Protein AF-A0A372RT06-F1 (afdb_monomer)

pLDDT: mean 75.75, std 18.24, range [31.69, 93.56]

Solvent-accessible surface area (backbone atoms only — not comparable to full-atom values): 13205 Å² total; per-residue (Å²): 129,93,71,66,50,73,68,53,46,52,52,51,50,53,51,49,38,52,53,51,47,53,71,76,40,92,54,76,93,74,55,60,69,73,66,44,37,57,50,50,43,60,74,69,62,63,46,79,71,57,47,49,56,46,47,55,47,20,66,73,69,74,43,60,53,54,59,53,48,55,51,53,55,40,48,52,54,51,49,52,50,52,51,54,54,52,52,53,55,49,53,54,50,54,51,52,50,53,52,51,52,52,51,51,53,52,49,51,53,51,50,52,54,51,51,51,52,50,51,54,52,48,54,52,51,50,52,51,51,52,52,51,50,51,52,51,52,50,53,49,51,51,54,51,53,54,50,70,66,59,75,81,71,85,88,88,87,90,85,88,86,88,82,87,80,79,83,88,85,72,81,72,71,71,67,72,75,73,71,83,76,69,81,79,70,81,71,83,78,85,7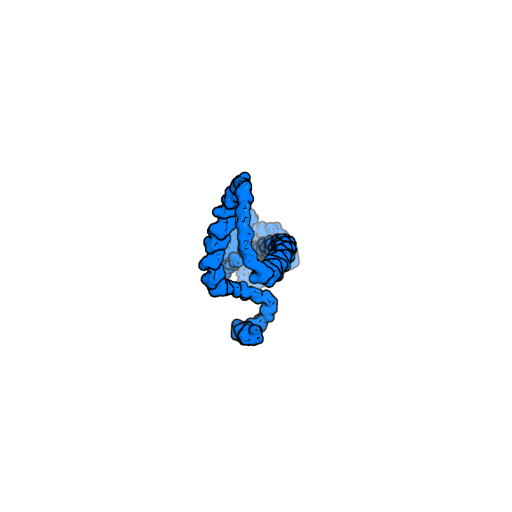3,89,81,84,84,79,88,75,61,91,87,63,50,74,66,56,52,53,59,55,58,74,72,112

Mean predicted aligned error: 19.91 Å

Foldseek 3Di:
DPPPDPVRVVVVLVVQLVVVCVVQDVQPPNDDPVVLVVSLCVSLVDDPVRLVVLVVVCVVVVHDSSVSSSVVVSSVVSVVVVVVVVVVVVVVVVVVVVVVVVVVVVVVVVVVVVVVVVVVVVVVVVVVVVVVVVVVVVVVVVVVVVVVVPPPDDDDDDDDDDDDDDDPPDPPVVVVPPPPPPPPPPPDDPDPDDDDDDPPPDDPVNVVVVVVVD

Secondary structure (DSSP, 8-state):
-----HHHHHHHHHHHHHHHHHHH-TTTTTS-HHHHHHHHHHHHT--HHHHHHHHHHHHHHT--HHHHHHHHHHHHHHHHHHHHHHHHHHHHHHHHHHHHHHHHHHHHHHHHHHHHHHHHHHHHHHHHHHHHHHHHHHHHHHHHHHHHHHSSS-----------------SSTTTTTSSTTSSSSSS-----PPP----TT--HHHHHHHHTT-

Structure (mmCIF, N/CA/C/O backbone):
data_AF-A0A372RT06-F1
#
_entry.id   AF-A0A372RT06-F1
#
loop_
_atom_site.group_PDB
_atom_site.id
_atom_site.type_symbol
_atom_site.label_atom_id
_atom_site.label_alt_id
_atom_site.label_comp_id
_atom_site.label_asym_id
_atom_site.label_entity_id
_atom_site.label_seq_id
_atom_site.pdbx_PDB_ins_code
_atom_site.Cartn_x
_atom_site.Cartn_y
_atom_site.Cartn_z
_atom_site.occupancy
_atom_site.B_iso_or_equiv
_atom_site.auth_seq_id
_atom_site.auth_comp_id
_atom_site.auth_asym_id
_atom_site.auth_atom_id
_atom_site.pdbx_PDB_model_num
ATOM 1 N N . MET A 1 1 ? 6.231 -7.276 -11.532 1.00 47.38 1 MET A N 1
ATOM 2 C CA . MET A 1 1 ? 5.706 -6.573 -10.340 1.00 47.38 1 MET A CA 1
ATOM 3 C C . MET A 1 1 ? 5.799 -7.549 -9.177 1.00 47.38 1 MET A C 1
ATOM 5 O O . MET A 1 1 ? 5.347 -8.666 -9.372 1.00 47.38 1 MET A O 1
ATOM 9 N N . ASN A 1 2 ? 6.343 -7.183 -8.011 1.00 53.44 2 ASN A N 1
ATOM 10 C CA . ASN A 1 2 ? 6.138 -8.006 -6.810 1.00 53.44 2 ASN A CA 1
ATOM 11 C C . ASN A 1 2 ? 4.750 -7.674 -6.270 1.00 53.44 2 ASN A C 1
ATOM 13 O O . ASN A 1 2 ? 4.598 -6.859 -5.365 1.00 53.44 2 ASN A O 1
ATOM 17 N N . ILE A 1 3 ? 3.733 -8.208 -6.942 1.00 63.97 3 ILE A N 1
ATOM 18 C CA . ILE A 1 3 ? 2.375 -8.221 -6.416 1.00 63.97 3 ILE A CA 1
ATOM 19 C C . ILE A 1 3 ? 2.438 -9.222 -5.270 1.00 63.97 3 ILE A C 1
ATOM 21 O O . ILE A 1 3 ? 2.674 -10.404 -5.512 1.00 63.97 3 ILE A O 1
ATOM 25 N N . LEU A 1 4 ? 2.323 -8.733 -4.036 1.00 67.69 4 LEU A N 1
ATOM 26 C CA . LEU A 1 4 ? 2.154 -9.609 -2.882 1.00 67.69 4 LEU A CA 1
ATOM 27 C C . LEU A 1 4 ? 0.970 -10.524 -3.176 1.00 67.69 4 LEU A C 1
ATOM 29 O O . LEU A 1 4 ? -0.098 -10.050 -3.575 1.00 67.69 4 LEU A O 1
ATOM 33 N N . SER A 1 5 ? 1.148 -11.827 -2.981 1.00 82.75 5 SER A N 1
ATOM 34 C CA . SER A 1 5 ? -0.001 -12.723 -2.983 1.00 82.75 5 SER A CA 1
ATOM 35 C C . SER A 1 5 ? -0.991 -12.266 -1.901 1.00 82.75 5 SER A C 1
ATOM 37 O O . SER A 1 5 ? -0.573 -11.691 -0.889 1.00 82.75 5 SER A O 1
ATOM 39 N N . PRO A 1 6 ? -2.300 -12.537 -2.046 1.00 83.44 6 PRO A N 1
ATOM 40 C CA . PRO A 1 6 ? -3.284 -12.158 -1.031 1.00 83.44 6 PRO A CA 1
ATOM 41 C C . PRO A 1 6 ? -2.893 -12.620 0.381 1.00 83.44 6 PRO A C 1
ATOM 43 O O . PRO A 1 6 ? -3.066 -11.893 1.353 1.00 83.44 6 PRO A O 1
ATOM 46 N N . LYS A 1 7 ? -2.277 -13.804 0.488 1.00 85.88 7 LYS A N 1
ATOM 47 C CA . LYS A 1 7 ? -1.794 -14.367 1.752 1.00 85.88 7 LYS A CA 1
ATOM 48 C C . LYS A 1 7 ? -0.617 -13.584 2.339 1.00 85.88 7 LYS A C 1
ATOM 50 O O . LYS A 1 7 ? -0.584 -13.341 3.542 1.00 85.88 7 LYS A O 1
ATOM 55 N N . GLU A 1 8 ? 0.343 -13.186 1.510 1.00 82.81 8 GLU A N 1
ATOM 56 C CA . GLU A 1 8 ? 1.470 -12.364 1.958 1.00 82.81 8 GLU A CA 1
ATOM 57 C C . GLU A 1 8 ? 1.006 -10.970 2.367 1.00 82.81 8 GLU A C 1
ATOM 59 O O . GLU A 1 8 ? 1.429 -10.491 3.414 1.00 82.81 8 GLU A O 1
ATOM 64 N N . PHE A 1 9 ? 0.087 -10.362 1.609 1.00 81.94 9 PHE A N 1
ATOM 65 C CA . PHE A 1 9 ? -0.508 -9.078 1.973 1.00 81.94 9 PHE A CA 1
ATOM 66 C C . PHE A 1 9 ? -1.154 -9.143 3.356 1.00 81.94 9 PHE A C 1
ATOM 68 O O . PHE A 1 9 ? -0.838 -8.324 4.212 1.00 81.94 9 PHE A O 1
ATOM 75 N N . ILE A 1 10 ? -2.000 -10.148 3.599 1.00 84.50 10 ILE A N 1
ATOM 76 C CA . ILE A 1 10 ? -2.672 -10.341 4.888 1.00 84.50 10 ILE A CA 1
ATOM 77 C C . ILE A 1 10 ? -1.648 -10.513 6.020 1.00 84.50 10 ILE A C 1
ATOM 79 O O . ILE A 1 10 ? -1.758 -9.866 7.061 1.00 84.50 10 ILE A O 1
ATOM 83 N N . ASN A 1 11 ? -0.613 -11.331 5.815 1.00 87.06 11 ASN A N 1
ATOM 84 C CA . ASN A 1 11 ? 0.426 -11.547 6.821 1.00 87.06 11 ASN A CA 1
ATOM 85 C C . ASN A 1 11 ? 1.217 -10.269 7.130 1.00 87.06 11 ASN A C 1
ATOM 87 O O . ASN A 1 11 ? 1.469 -9.967 8.298 1.00 87.06 11 ASN A O 1
ATOM 91 N N . THR A 1 12 ? 1.603 -9.511 6.103 1.00 86.25 12 THR A N 1
ATOM 92 C CA . THR A 1 12 ? 2.291 -8.227 6.276 1.00 86.25 12 THR A CA 1
ATOM 93 C C . THR A 1 12 ? 1.384 -7.217 6.968 1.00 86.25 12 THR A C 1
ATOM 95 O O . THR A 1 12 ? 1.824 -6.551 7.898 1.00 86.25 12 THR A O 1
ATOM 98 N N . PHE A 1 13 ? 0.109 -7.159 6.585 1.00 86.88 13 PHE A N 1
ATOM 99 C CA . PHE A 1 13 ? -0.875 -6.257 7.170 1.00 86.88 13 PHE A CA 1
ATOM 100 C C . PHE A 1 13 ? -1.068 -6.516 8.668 1.00 86.88 13 PHE A C 1
ATOM 102 O O . PHE A 1 13 ? -0.956 -5.593 9.473 1.00 86.88 13 PHE A O 1
ATOM 109 N N . TYR A 1 14 ? -1.258 -7.776 9.073 1.00 88.31 14 TYR A N 1
ATOM 110 C CA . TYR A 1 14 ? -1.364 -8.127 10.491 1.00 88.31 14 TYR A CA 1
ATOM 111 C C . TYR A 1 14 ? -0.078 -7.848 11.267 1.00 88.31 14 TYR A C 1
ATOM 113 O O . TYR A 1 14 ? -0.137 -7.352 12.394 1.00 88.31 14 TYR A O 1
ATOM 121 N N . LYS A 1 15 ? 1.086 -8.132 10.675 1.00 90.50 15 LYS A N 1
ATOM 122 C CA . LYS A 1 15 ? 2.381 -7.841 11.298 1.00 90.50 15 LYS A CA 1
ATOM 123 C C . LYS A 1 15 ? 2.566 -6.339 11.530 1.00 90.50 15 LYS A C 1
ATOM 125 O O . LYS A 1 15 ? 2.997 -5.940 12.611 1.00 90.50 15 LYS A O 1
ATOM 130 N N . ASP A 1 16 ? 2.201 -5.523 10.549 1.00 90.81 16 ASP A N 1
ATOM 131 C CA . ASP A 1 16 ? 2.299 -4.068 10.624 1.00 90.81 16 ASP A CA 1
ATOM 132 C C . ASP A 1 16 ? 1.322 -3.490 11.651 1.00 90.81 16 ASP A C 1
ATOM 134 O O . ASP A 1 16 ? 1.718 -2.632 12.442 1.00 90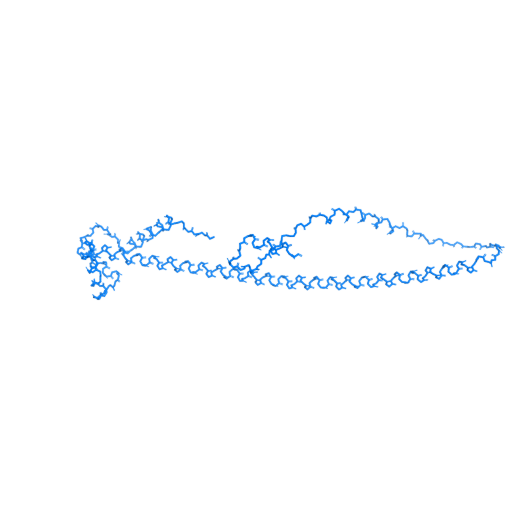.81 16 ASP A O 1
ATOM 138 N N . ILE A 1 17 ? 0.087 -4.004 11.717 1.00 91.44 17 ILE A N 1
ATOM 139 C CA . ILE A 1 17 ? -0.869 -3.649 12.777 1.00 91.44 17 ILE A CA 1
ATOM 140 C C . ILE A 1 17 ? -0.291 -4.001 14.147 1.00 91.44 17 ILE A C 1
ATOM 142 O O . ILE A 1 17 ? -0.264 -3.156 15.038 1.00 91.44 17 ILE A O 1
ATOM 146 N N . PHE A 1 18 ? 0.217 -5.221 14.328 1.00 89.38 18 PHE A N 1
ATOM 147 C CA . PHE A 1 18 ? 0.778 -5.647 15.609 1.00 89.38 18 PHE A CA 1
ATOM 148 C C . PHE A 1 18 ? 1.960 -4.770 16.043 1.00 89.38 18 PHE A C 1
ATOM 150 O O . PHE A 1 18 ? 2.060 -4.377 17.209 1.00 89.38 18 PHE A O 1
ATOM 157 N N . GLN A 1 19 ? 2.842 -4.421 15.105 1.00 90.88 19 GLN A N 1
ATOM 158 C CA . GLN A 1 19 ? 3.978 -3.543 15.363 1.00 90.88 19 GLN A CA 1
ATOM 159 C C . GLN A 1 19 ? 3.533 -2.110 15.691 1.00 90.88 19 GLN A C 1
ATOM 161 O O . GLN A 1 19 ? 4.074 -1.496 16.614 1.00 90.88 19 GLN A O 1
ATOM 166 N N . LEU A 1 20 ? 2.534 -1.585 14.976 1.00 91.88 20 LEU A N 1
ATOM 167 C CA . LEU A 1 20 ? 1.938 -0.275 15.239 1.00 91.88 20 LEU A CA 1
ATOM 168 C C . LEU A 1 20 ? 1.329 -0.221 16.644 1.00 91.88 20 LEU A C 1
ATOM 170 O O . LEU A 1 20 ? 1.619 0.698 17.414 1.00 91.88 20 LEU A O 1
ATOM 174 N N . LEU A 1 21 ? 0.534 -1.231 16.990 1.00 90.06 21 LEU A N 1
ATOM 175 C CA . LEU A 1 21 ? -0.122 -1.351 18.285 1.00 90.06 21 LEU A CA 1
ATOM 176 C C . LEU A 1 21 ? 0.893 -1.471 19.421 1.00 90.06 21 LEU A C 1
ATOM 178 O O . LEU A 1 21 ? 0.808 -0.730 20.397 1.00 90.06 21 LEU A O 1
ATOM 182 N N . SER A 1 22 ? 1.912 -2.314 19.255 1.00 88.81 22 SER A N 1
ATOM 183 C CA . SER A 1 22 ? 2.987 -2.487 20.239 1.00 88.81 22 SER A CA 1
ATOM 184 C C . SER A 1 22 ? 3.799 -1.204 20.456 1.00 88.81 22 SER A C 1
ATOM 186 O O . SER A 1 22 ? 4.282 -0.947 21.557 1.00 88.81 22 SER A O 1
ATOM 188 N N . LYS A 1 23 ? 3.935 -0.364 19.421 1.00 90.44 23 LYS A N 1
ATOM 189 C CA . LYS A 1 23 ? 4.596 0.944 19.522 1.00 90.44 23 LYS A CA 1
ATOM 190 C C . LYS A 1 23 ? 3.737 1.975 20.256 1.00 90.44 23 LYS A C 1
ATOM 192 O O . LYS A 1 23 ? 4.274 2.789 21.003 1.00 90.44 23 LYS A O 1
ATOM 197 N N . LYS A 1 24 ? 2.424 1.979 20.013 1.00 89.56 24 LYS A N 1
ATOM 198 C CA . LYS A 1 24 ? 1.488 2.955 20.597 1.00 89.56 24 LYS A CA 1
ATOM 199 C C . LYS A 1 24 ? 1.079 2.607 22.026 1.00 89.56 24 LYS A C 1
ATOM 201 O O . LYS A 1 24 ? 0.816 3.511 22.815 1.00 89.56 24 LYS A O 1
ATOM 206 N N . PHE A 1 25 ? 1.059 1.324 22.368 1.00 88.44 25 PHE A N 1
ATOM 207 C CA . PHE A 1 25 ? 0.539 0.835 23.636 1.00 88.44 25 PHE A CA 1
ATOM 208 C C . PHE A 1 25 ? 1.502 -0.184 24.257 1.00 88.44 25 PHE A C 1
ATOM 210 O O . PHE A 1 25 ? 1.599 -1.330 23.830 1.00 88.44 25 PHE A O 1
ATOM 217 N N . SER A 1 26 ? 2.186 0.210 25.331 1.00 78.12 26 SER A N 1
ATOM 218 C CA . SER A 1 26 ? 3.211 -0.612 25.994 1.00 78.12 26 SER A CA 1
ATOM 219 C C . SER A 1 26 ? 2.664 -1.748 26.871 1.00 78.12 26 SER A C 1
ATOM 221 O O . SER A 1 26 ? 3.438 -2.543 27.399 1.00 78.12 26 SER A O 1
ATOM 223 N N . ARG A 1 27 ? 1.341 -1.814 27.079 1.00 74.50 27 ARG A N 1
ATOM 224 C CA . ARG A 1 27 ? 0.671 -2.736 28.019 1.00 74.50 27 ARG A CA 1
ATOM 225 C C . ARG A 1 27 ? -0.680 -3.249 27.501 1.00 74.50 27 ARG A C 1
ATOM 227 O O . ARG A 1 27 ? -1.628 -3.391 28.276 1.00 74.50 27 ARG A O 1
ATOM 234 N N . ILE A 1 28 ? -0.784 -3.512 26.197 1.00 75.75 28 ILE A N 1
ATOM 235 C CA . ILE A 1 28 ? -1.981 -4.141 25.609 1.00 75.75 28 ILE A CA 1
ATOM 236 C C . ILE A 1 28 ? -2.323 -5.432 26.365 1.00 75.75 28 ILE A C 1
ATOM 238 O O . ILE A 1 28 ? -1.438 -6.216 26.698 1.00 75.75 28 ILE A O 1
ATOM 242 N N . GLY A 1 29 ? -3.603 -5.614 26.693 1.00 70.94 29 GLY A N 1
ATOM 243 C CA . GLY A 1 29 ? -4.122 -6.818 27.353 1.00 70.94 29 GLY A CA 1
ATOM 244 C C . GLY A 1 29 ? -3.836 -6.949 28.855 1.00 70.94 29 GLY A C 1
ATOM 245 O O . GLY A 1 29 ? -4.393 -7.832 29.493 1.00 70.94 29 GLY A O 1
ATOM 246 N N . THR A 1 30 ? -3.016 -6.076 29.452 1.00 78.88 30 THR A N 1
ATOM 247 C CA . THR A 1 30 ? -2.676 -6.148 30.895 1.00 78.88 30 THR A CA 1
ATOM 248 C C . THR A 1 30 ? -3.308 -5.035 31.734 1.00 78.88 30 THR A C 1
ATOM 250 O O . THR A 1 30 ? -3.304 -5.099 32.964 1.00 78.88 30 THR A O 1
ATOM 253 N N . LYS A 1 31 ? -3.863 -3.998 31.096 1.00 78.62 31 LYS A N 1
ATOM 254 C CA . LYS A 1 31 ? -4.566 -2.902 31.777 1.00 78.62 31 LYS A CA 1
ATOM 255 C C . LYS A 1 31 ? -6.035 -3.241 32.023 1.00 78.62 31 LYS A C 1
ATOM 257 O O . LYS A 1 31 ? -6.664 -3.951 31.247 1.00 78.62 31 LYS A O 1
ATOM 262 N N . LYS A 1 32 ? -6.603 -2.653 33.084 1.00 79.81 32 LYS A N 1
ATOM 263 C CA . LYS A 1 32 ? -8.053 -2.691 33.323 1.00 79.81 32 LYS A CA 1
ATOM 264 C C . LYS A 1 32 ? -8.798 -2.073 32.124 1.00 79.81 32 LYS A C 1
ATOM 266 O O . LYS A 1 32 ? -8.364 -1.009 31.673 1.00 79.81 32 LYS A O 1
ATOM 271 N N . PRO A 1 33 ? -9.935 -2.648 31.681 1.00 76.06 33 PRO A N 1
ATOM 272 C CA . PRO A 1 33 ? -10.651 -2.204 30.479 1.00 76.06 33 PRO A CA 1
ATOM 273 C C . PRO A 1 33 ? -10.953 -0.701 30.453 1.00 76.06 33 PRO A C 1
ATOM 275 O O . PRO A 1 33 ? -10.668 -0.021 29.475 1.00 76.06 33 PRO A O 1
ATOM 278 N N . ARG A 1 34 ? -11.422 -0.144 31.578 1.00 78.25 34 ARG A N 1
ATOM 279 C CA . ARG A 1 34 ? -11.785 1.278 31.684 1.00 78.25 34 ARG A CA 1
ATOM 280 C C . ARG A 1 34 ? -10.600 2.226 31.455 1.00 78.25 34 ARG A C 1
ATOM 282 O O . ARG A 1 34 ? -10.717 3.189 30.709 1.00 78.25 34 ARG A O 1
ATOM 289 N N . ASN A 1 35 ? -9.442 1.911 32.035 1.00 82.25 35 ASN A N 1
ATOM 290 C CA . ASN A 1 35 ? -8.229 2.721 31.873 1.00 82.25 35 ASN A CA 1
ATOM 291 C C . ASN A 1 35 ? -7.629 2.562 30.470 1.00 82.25 35 ASN A C 1
ATOM 293 O O . ASN A 1 35 ? -6.956 3.460 29.970 1.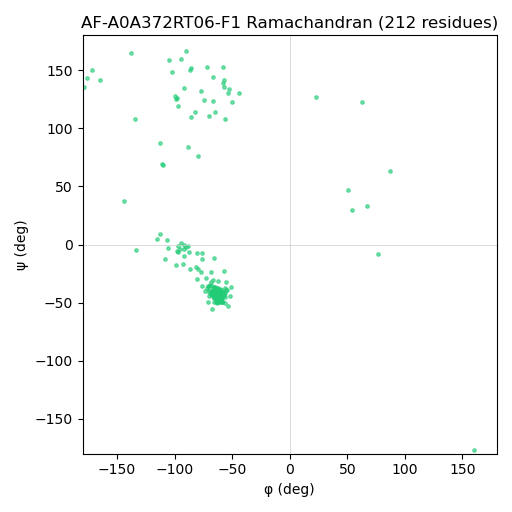00 82.25 35 ASN A O 1
ATOM 297 N N . PHE A 1 36 ? -7.838 1.399 29.852 1.00 85.81 36 PHE A N 1
ATOM 298 C CA . PHE A 1 36 ? -7.402 1.141 28.489 1.00 85.81 36 PHE A CA 1
ATOM 299 C C . PHE A 1 36 ? -8.258 1.914 27.476 1.00 85.81 36 PHE A C 1
ATOM 301 O O . PHE A 1 36 ? -7.701 2.504 26.555 1.00 85.81 36 PHE A O 1
ATOM 308 N N . ARG A 1 37 ? -9.574 2.040 27.709 1.00 87.25 37 ARG A N 1
ATOM 309 C CA . ARG A 1 37 ? -10.474 2.888 26.904 1.00 87.25 37 ARG A CA 1
ATOM 310 C C . ARG A 1 37 ? -9.995 4.320 26.790 1.00 87.25 37 ARG A C 1
ATOM 312 O O . ARG A 1 37 ? -9.853 4.843 25.688 1.00 87.25 37 ARG A O 1
ATOM 319 N N . GLU A 1 38 ? -9.730 4.947 27.928 1.00 87.06 38 GLU A N 1
ATOM 320 C CA . GLU A 1 38 ? -9.271 6.335 27.977 1.00 87.06 38 GLU A CA 1
ATOM 321 C C . GLU A 1 38 ? -7.938 6.513 27.241 1.00 87.06 38 GLU A C 1
ATOM 323 O O . GLU A 1 38 ? -7.731 7.500 26.535 1.00 87.06 38 GLU A O 1
ATOM 328 N N . GLU A 1 39 ? -7.038 5.534 27.352 1.00 88.75 39 GLU A N 1
ATOM 329 C CA . GLU A 1 39 ? -5.772 5.538 26.629 1.00 88.75 39 GLU A CA 1
ATOM 330 C C . GLU A 1 39 ? -5.967 5.430 25.111 1.00 88.75 39 GLU A C 1
ATOM 332 O O . GLU A 1 39 ? -5.358 6.209 24.378 1.00 88.75 39 GLU A O 1
ATOM 337 N N . VAL A 1 40 ? -6.826 4.520 24.642 1.00 88.75 40 VAL A N 1
ATOM 338 C CA . VAL A 1 40 ? -7.139 4.338 23.214 1.00 88.75 40 VAL A CA 1
ATOM 339 C C . VAL A 1 40 ? -7.761 5.608 22.632 1.00 88.75 40 VAL A C 1
ATOM 341 O O . VAL A 1 40 ? -7.271 6.123 21.625 1.00 88.75 40 VAL A O 1
ATOM 344 N N . LEU A 1 41 ? -8.771 6.174 23.299 1.00 88.38 41 LEU A N 1
ATOM 345 C CA . LEU A 1 41 ? -9.419 7.420 22.873 1.00 88.38 41 LEU A CA 1
ATOM 346 C C . LEU A 1 41 ? -8.425 8.584 22.784 1.00 88.38 41 LEU A C 1
ATOM 348 O O . LEU A 1 41 ? -8.448 9.352 21.820 1.00 88.38 41 LEU A O 1
ATOM 352 N N . ARG A 1 42 ? -7.508 8.684 23.754 1.00 87.62 42 ARG A N 1
ATOM 353 C CA . ARG A 1 42 ? -6.455 9.705 23.767 1.00 87.62 42 ARG A CA 1
ATOM 354 C C . ARG A 1 42 ? -5.446 9.517 22.635 1.00 87.62 42 ARG A C 1
ATOM 356 O O . ARG A 1 42 ? -5.044 10.502 22.020 1.00 87.62 42 ARG A O 1
ATOM 363 N N . VAL A 1 43 ? -5.015 8.282 22.366 1.00 88.38 43 VAL A N 1
ATOM 364 C CA . VAL A 1 43 ? -4.032 7.976 21.310 1.00 88.38 43 VAL A CA 1
ATOM 365 C C . VAL A 1 43 ? -4.590 8.298 19.926 1.00 88.38 43 VAL A C 1
ATOM 367 O O . VAL A 1 43 ? -3.885 8.913 19.126 1.00 88.38 43 VAL A O 1
ATOM 370 N N . TYR A 1 44 ? -5.847 7.940 19.661 1.00 87.00 44 TYR A N 1
ATOM 371 C CA . TYR A 1 44 ? -6.495 8.204 18.372 1.00 87.00 44 TYR A CA 1
ATOM 372 C C . TYR A 1 44 ? -7.183 9.573 18.285 1.00 87.00 44 TYR A C 1
ATOM 374 O O . TYR A 1 44 ? -7.692 9.923 17.229 1.00 87.00 44 TYR A O 1
ATOM 382 N N . ARG A 1 45 ? -7.154 10.379 19.358 1.00 86.00 45 ARG A N 1
ATOM 383 C CA . ARG A 1 45 ? -7.702 11.751 19.406 1.00 86.00 45 ARG A CA 1
ATOM 384 C C . ARG A 1 45 ? -9.148 11.834 18.902 1.00 86.00 45 ARG A C 1
ATOM 386 O O . ARG A 1 45 ? -9.486 12.696 18.093 1.00 86.00 45 ARG A O 1
ATOM 393 N N . GLN A 1 46 ? -9.988 10.919 19.375 1.00 83.62 46 GLN A N 1
ATOM 394 C CA . GLN A 1 46 ? -11.375 10.824 18.929 1.00 83.62 46 GLN A CA 1
ATOM 395 C C . GLN A 1 46 ? -12.202 12.042 19.365 1.00 83.62 46 GLN A C 1
ATOM 397 O O . GLN A 1 46 ? -12.012 12.586 20.451 1.00 83.62 46 GLN A O 1
ATOM 402 N N . THR A 1 47 ? -13.130 12.454 18.506 1.00 83.00 47 THR A N 1
ATOM 403 C CA . THR A 1 47 ? -14.104 13.522 18.773 1.00 83.00 47 THR A CA 1
ATOM 404 C C . THR A 1 47 ? -15.410 12.932 19.296 1.00 83.00 47 THR A C 1
ATOM 406 O O . THR A 1 47 ? -15.727 11.785 18.993 1.00 83.00 47 THR A O 1
ATOM 409 N N . ASP A 1 48 ? -16.240 13.725 19.976 1.00 83.00 48 ASP A N 1
ATOM 410 C CA . ASP A 1 48 ? -17.550 13.252 20.460 1.00 83.00 48 ASP A CA 1
ATOM 411 C C . ASP A 1 48 ? -18.435 12.683 19.337 1.00 83.00 48 ASP A C 1
ATOM 413 O O . ASP A 1 48 ? -19.201 11.745 19.550 1.00 83.00 48 ASP A O 1
ATOM 417 N N . ARG A 1 49 ? -18.318 13.221 18.114 1.00 83.88 49 ARG A N 1
ATOM 418 C CA . ARG A 1 49 ? -19.041 12.701 16.943 1.00 83.88 49 ARG A CA 1
ATOM 419 C C . ARG A 1 49 ? -18.511 11.348 16.487 1.00 83.88 49 ARG A C 1
ATOM 421 O O . ARG A 1 49 ? -19.313 10.474 16.181 1.00 83.88 49 ARG A O 1
ATOM 428 N N . SER A 1 50 ? -17.192 11.178 16.416 1.00 82.62 50 SER A N 1
ATOM 429 C CA . SER A 1 50 ? -16.606 9.909 15.978 1.00 82.62 50 SER A CA 1
ATOM 430 C C . SER A 1 50 ? -16.798 8.814 17.025 1.00 82.62 50 SER A C 1
ATOM 432 O O . SER A 1 50 ? -17.114 7.688 16.657 1.00 82.62 50 SER A O 1
ATOM 434 N N . ILE A 1 51 ? -16.741 9.150 18.319 1.00 87.44 51 ILE A N 1
ATOM 435 C CA . ILE A 1 51 ? -17.040 8.214 19.414 1.00 87.44 51 ILE A CA 1
ATOM 436 C C . ILE A 1 51 ? -18.439 7.613 19.260 1.00 87.44 51 ILE A C 1
ATOM 438 O O . ILE A 1 51 ? -18.560 6.398 19.359 1.00 87.44 51 ILE A O 1
ATOM 442 N N . LYS A 1 52 ? -19.464 8.419 18.944 1.00 90.25 52 LYS A N 1
ATOM 443 C CA . LYS A 1 52 ? -20.832 7.909 18.734 1.00 90.25 52 LYS A CA 1
ATOM 444 C C . LYS A 1 52 ? -20.907 6.843 17.646 1.00 90.25 52 LYS A C 1
ATOM 446 O O . LYS A 1 52 ? -21.530 5.814 17.856 1.00 90.25 52 LYS A O 1
ATOM 451 N N . VAL A 1 53 ? -20.220 7.052 16.522 1.00 89.44 53 VAL A N 1
ATOM 452 C CA . VAL A 1 53 ? -20.181 6.062 15.433 1.00 89.44 53 VAL A CA 1
ATOM 453 C C . VAL A 1 53 ? -19.587 4.744 15.925 1.00 89.44 53 VAL A C 1
ATOM 455 O O . VAL A 1 53 ? -20.124 3.675 15.650 1.00 89.44 53 VAL A O 1
ATOM 458 N N . PHE A 1 54 ? -18.492 4.803 16.683 1.00 90.69 54 PHE A N 1
ATOM 459 C CA . PHE A 1 54 ? -17.887 3.598 17.241 1.00 90.69 54 PHE A CA 1
ATOM 460 C C . PHE A 1 54 ? -18.762 2.949 18.323 1.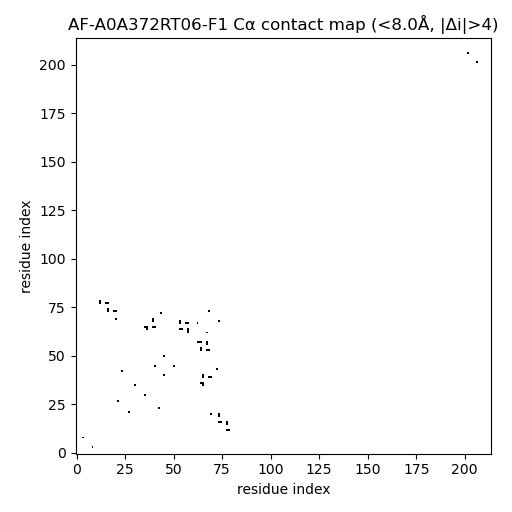00 90.69 54 PHE A C 1
ATOM 462 O O . PHE A 1 54 ? -18.763 1.727 18.424 1.00 90.69 54 PHE A O 1
ATOM 469 N N . GLU A 1 55 ? -19.524 3.724 19.099 1.00 91.12 55 GLU A N 1
ATOM 470 C CA . GLU A 1 55 ? -20.497 3.204 20.069 1.00 91.12 55 GLU A CA 1
ATOM 471 C C . GLU A 1 55 ? -21.674 2.501 19.378 1.00 91.12 55 GLU A C 1
ATOM 473 O O . GLU A 1 55 ? -22.065 1.417 19.810 1.00 91.12 55 GLU A O 1
ATOM 478 N N . ASP A 1 56 ? -22.173 3.044 18.266 1.00 93.06 56 ASP A N 1
ATOM 479 C CA . ASP A 1 56 ? -23.214 2.413 17.447 1.00 93.06 56 ASP A CA 1
ATOM 480 C C . ASP A 1 56 ? -22.723 1.081 16.853 1.00 93.06 56 ASP A C 1
ATOM 482 O O . ASP A 1 56 ? -23.438 0.071 16.862 1.00 93.06 56 ASP A O 1
ATOM 486 N N . ILE A 1 57 ? -21.472 1.048 16.379 1.00 91.00 57 ILE A N 1
ATOM 487 C CA . ILE A 1 57 ? -20.832 -0.180 15.889 1.00 91.00 57 ILE A CA 1
ATOM 488 C C . ILE A 1 57 ? -20.644 -1.171 17.041 1.00 91.00 57 ILE A C 1
ATOM 490 O O . ILE A 1 57 ? -21.006 -2.333 16.889 1.00 91.00 57 ILE A O 1
ATOM 494 N N . ALA A 1 58 ? -20.151 -0.723 18.199 1.00 92.44 58 ALA A N 1
ATOM 495 C CA . ALA A 1 58 ? -19.974 -1.552 19.392 1.00 92.44 58 ALA A CA 1
ATOM 496 C C . ALA A 1 58 ? -21.279 -2.209 19.832 1.00 92.44 58 ALA A C 1
ATOM 498 O O . ALA A 1 58 ? -21.303 -3.403 20.138 1.00 92.44 58 ALA A O 1
ATOM 499 N N . HIS A 1 59 ? -22.375 -1.451 19.796 1.00 93.50 59 HIS A N 1
ATOM 500 C CA . HIS A 1 59 ? -23.701 -1.973 20.081 1.00 93.50 59 HIS A CA 1
ATOM 501 C C . HIS A 1 59 ? -24.124 -3.033 19.057 1.00 93.50 59 HIS A C 1
ATOM 503 O O . HIS A 1 59 ? -24.595 -4.105 19.433 1.00 93.50 59 HIS A O 1
ATOM 509 N N . SER A 1 60 ? -23.888 -2.766 17.771 1.00 93.56 60 SER A N 1
ATOM 510 C CA . SER A 1 60 ? -24.286 -3.646 16.667 1.00 93.56 60 SER A CA 1
ATOM 511 C C . SER A 1 60 ? -23.477 -4.945 16.595 1.00 93.56 60 SER A C 1
ATOM 513 O O . SER A 1 60 ? -24.019 -5.988 16.241 1.00 93.56 60 SER A O 1
ATOM 515 N N . THR A 1 61 ? -22.181 -4.904 16.913 1.00 90.44 61 THR A N 1
ATOM 516 C CA . THR A 1 61 ? -21.285 -6.071 16.841 1.00 90.44 61 THR A CA 1
ATOM 517 C C . THR A 1 61 ? -21.105 -6.772 18.184 1.00 90.44 61 THR A C 1
ATOM 519 O O . THR A 1 61 ? -20.442 -7.805 18.238 1.00 90.44 61 THR A O 1
ATOM 522 N N . CYS A 1 62 ? -21.638 -6.200 19.269 1.00 91.12 62 CYS A N 1
ATOM 523 C CA . CYS A 1 62 ? -21.408 -6.636 20.649 1.00 91.12 62 CYS A CA 1
ATOM 524 C C . CYS A 1 62 ? -19.915 -6.727 21.023 1.00 91.12 62 CYS A C 1
ATOM 526 O O . CYS A 1 62 ? -19.530 -7.549 21.856 1.00 91.12 62 CYS A O 1
ATOM 528 N N . LEU A 1 63 ? -19.072 -5.891 20.407 1.00 87.88 63 LEU A N 1
ATOM 529 C CA . LEU A 1 63 ? -17.641 -5.816 20.711 1.00 87.88 63 LEU A CA 1
ATOM 530 C C . LEU A 1 63 ? -17.350 -4.587 21.579 1.00 87.88 63 LEU A C 1
ATOM 532 O O . LEU A 1 63 ? -18.020 -3.563 21.425 1.00 87.88 63 LEU A O 1
ATOM 536 N N . PRO A 1 64 ? -16.342 -4.643 22.463 1.00 89.12 64 PRO A N 1
ATOM 537 C CA . PRO A 1 64 ? -15.886 -3.472 23.198 1.00 89.12 64 PRO A CA 1
ATOM 538 C C . PRO A 1 64 ? -15.463 -2.338 22.256 1.00 89.12 64 PRO A C 1
ATOM 540 O O . PRO A 1 64 ? -14.821 -2.563 21.225 1.00 89.12 64 PRO A O 1
ATOM 543 N N . LEU A 1 65 ? -15.777 -1.098 22.644 1.00 89.62 65 LEU A N 1
ATOM 544 C CA . LEU A 1 65 ? -15.449 0.102 21.868 1.00 89.62 65 LEU A CA 1
ATOM 545 C C . LEU A 1 65 ? -13.951 0.180 21.546 1.00 89.62 65 LEU A C 1
ATOM 547 O O . LEU A 1 65 ? -13.549 0.591 20.459 1.00 89.62 65 LEU A O 1
ATOM 551 N N . GLU A 1 66 ? -13.121 -0.210 22.509 1.00 88.50 66 GLU A N 1
ATOM 552 C CA . GLU A 1 66 ? -11.669 -0.144 22.416 1.00 88.50 66 GLU A CA 1
ATOM 553 C C . GLU A 1 66 ? -11.139 -1.107 21.361 1.00 88.50 66 GLU A C 1
ATOM 555 O O . GLU A 1 66 ? -10.221 -0.756 20.629 1.00 88.50 66 GLU A O 1
ATOM 560 N N . GLU A 1 67 ? -11.730 -2.298 21.255 1.00 88.75 67 GLU A N 1
ATOM 561 C CA . GLU A 1 67 ? -11.347 -3.299 20.259 1.00 88.75 67 GLU A CA 1
ATOM 562 C C . GLU A 1 67 ? -11.687 -2.826 18.848 1.00 88.75 67 GLU A C 1
ATOM 564 O O . GLU A 1 67 ? -10.854 -2.928 17.947 1.00 88.75 67 GLU A O 1
ATOM 569 N N . ILE A 1 68 ? -12.869 -2.232 18.670 1.00 90.44 68 ILE A N 1
ATOM 570 C CA . ILE A 1 68 ? -13.288 -1.659 17.387 1.00 90.44 68 ILE A CA 1
ATOM 571 C C . ILE A 1 68 ? -12.365 -0.511 16.986 1.00 90.44 68 ILE A C 1
ATOM 573 O O . ILE A 1 68 ? -11.893 -0.477 15.850 1.00 90.44 68 ILE A O 1
ATOM 577 N N . LEU A 1 69 ? -12.075 0.407 17.912 1.00 90.81 69 LEU A N 1
ATOM 578 C CA . LEU A 1 69 ? -11.156 1.519 17.673 1.00 90.81 69 LEU A CA 1
ATOM 579 C C . LEU A 1 69 ? -9.766 1.015 17.290 1.00 90.81 69 LEU A C 1
ATOM 581 O O . LEU A 1 69 ? -9.215 1.447 16.282 1.00 90.81 69 LEU A O 1
ATOM 585 N N . LEU A 1 70 ? -9.210 0.078 18.061 1.00 90.44 70 LEU A N 1
ATOM 586 C CA . LEU A 1 70 ? -7.896 -0.493 17.782 1.00 90.44 70 LEU A CA 1
ATOM 587 C C . LEU A 1 70 ? -7.857 -1.166 16.417 1.00 90.44 70 LEU A C 1
ATOM 589 O O . LEU A 1 70 ? -6.882 -0.984 15.693 1.00 90.44 70 LEU A O 1
ATOM 593 N N . LEU A 1 71 ? -8.895 -1.920 16.060 1.00 89.12 71 LEU A N 1
ATOM 594 C CA . LEU A 1 71 ? -8.959 -2.616 14.785 1.00 89.12 71 LEU A CA 1
ATOM 595 C C . LEU A 1 71 ? -9.078 -1.630 13.623 1.00 89.12 71 LEU A C 1
ATOM 597 O O . LEU A 1 71 ? -8.257 -1.669 12.707 1.00 89.12 71 LEU A O 1
ATOM 601 N N . LEU A 1 72 ? -10.081 -0.753 13.652 1.00 89.75 72 LEU A N 1
ATOM 602 C CA . LEU A 1 72 ? -10.406 0.120 12.528 1.00 89.75 72 LEU A CA 1
ATOM 603 C C . LEU A 1 72 ? -9.352 1.208 12.333 1.00 89.75 72 LEU A C 1
ATOM 605 O O . LEU A 1 72 ? -8.832 1.345 11.228 1.00 89.75 72 LEU A O 1
ATOM 609 N N . GLU A 1 73 ? -8.963 1.923 13.389 1.00 91.19 73 GLU A N 1
ATOM 610 C CA . GLU A 1 73 ? -7.984 3.009 13.265 1.00 91.19 73 GLU A CA 1
ATOM 611 C C . GLU A 1 73 ? -6.599 2.483 12.875 1.00 91.19 73 GLU A C 1
ATOM 613 O O . GLU A 1 73 ? -5.942 3.038 11.993 1.00 91.19 73 GLU A O 1
ATOM 618 N N . SER A 1 74 ? -6.158 1.361 13.462 1.00 91.50 74 SER A N 1
ATOM 619 C CA . SER A 1 74 ? -4.877 0.755 13.066 1.00 91.50 74 SER A CA 1
ATOM 620 C C . SER A 1 74 ? -4.908 0.252 11.629 1.00 91.50 74 SER A C 1
ATOM 622 O O . SER A 1 74 ? -3.924 0.407 10.908 1.00 91.50 74 SER A O 1
ATOM 624 N N . SER A 1 75 ? -6.032 -0.326 11.198 1.00 89.44 75 SER A N 1
ATOM 625 C CA . SER A 1 75 ? -6.196 -0.798 9.822 1.00 89.44 75 SER A CA 1
ATOM 626 C C . SER A 1 75 ? -6.128 0.353 8.825 1.00 89.44 75 SER A C 1
ATOM 628 O O . SER A 1 75 ? -5.437 0.232 7.816 1.00 89.44 75 SER A O 1
ATOM 630 N N . VAL A 1 76 ? -6.790 1.478 9.115 1.00 90.75 76 VAL A N 1
ATOM 631 C CA . VAL A 1 76 ? -6.758 2.679 8.268 1.00 90.75 76 VAL A CA 1
ATOM 632 C C . VAL A 1 76 ? -5.340 3.235 8.165 1.00 90.75 76 VAL A C 1
ATOM 634 O O . VAL A 1 76 ? -4.867 3.515 7.064 1.00 90.75 76 VAL A O 1
ATOM 637 N N . GLU A 1 77 ? -4.628 3.348 9.285 1.00 91.75 77 GLU A N 1
ATOM 638 C CA . GLU A 1 77 ? -3.264 3.880 9.303 1.00 91.75 77 GLU A CA 1
ATOM 639 C C . GLU A 1 77 ? -2.285 2.995 8.517 1.00 91.75 77 GLU A C 1
ATOM 641 O O . GLU A 1 77 ? -1.505 3.497 7.701 1.00 91.75 77 GLU A O 1
ATOM 646 N N . VAL A 1 78 ? -2.354 1.673 8.706 1.00 91.56 78 VAL A N 1
ATOM 647 C CA . VAL A 1 78 ? -1.517 0.719 7.965 1.00 91.56 78 VAL A CA 1
ATOM 648 C C . VAL A 1 78 ? -1.887 0.700 6.481 1.00 91.56 78 VAL A C 1
ATOM 650 O O . VAL A 1 78 ? -0.994 0.760 5.634 1.00 91.56 78 VAL A O 1
ATOM 653 N N . ALA A 1 79 ? -3.177 0.687 6.138 1.00 88.50 79 ALA A N 1
ATOM 654 C CA . ALA A 1 79 ? -3.630 0.716 4.748 1.00 88.50 79 ALA A CA 1
ATOM 655 C C . ALA A 1 79 ? -3.172 1.993 4.027 1.00 88.50 79 ALA A C 1
ATOM 657 O O . ALA A 1 79 ? -2.658 1.920 2.909 1.00 88.50 79 ALA A O 1
ATOM 658 N N . HIS A 1 80 ? -3.281 3.152 4.682 1.00 89.38 80 HIS A N 1
ATOM 659 C CA . HIS A 1 80 ? -2.804 4.420 4.137 1.00 89.38 80 HIS A CA 1
ATOM 660 C C . HIS A 1 80 ? -1.287 4.405 3.907 1.00 89.38 80 HIS A C 1
ATOM 662 O O . HIS A 1 80 ? -0.814 4.836 2.854 1.00 89.38 80 HIS A O 1
ATOM 668 N N . LYS A 1 81 ? -0.507 3.853 4.845 1.00 90.06 81 LYS A N 1
ATOM 669 C CA . LYS A 1 81 ? 0.942 3.687 4.672 1.00 90.06 81 LYS A CA 1
ATOM 670 C C . LYS A 1 81 ? 1.271 2.814 3.457 1.00 90.06 81 LYS A C 1
ATOM 672 O O . LYS A 1 81 ? 2.063 3.231 2.614 1.00 90.06 81 LYS A O 1
ATOM 677 N N . ILE A 1 82 ? 0.631 1.648 3.335 1.00 86.50 82 ILE A N 1
ATOM 678 C CA . I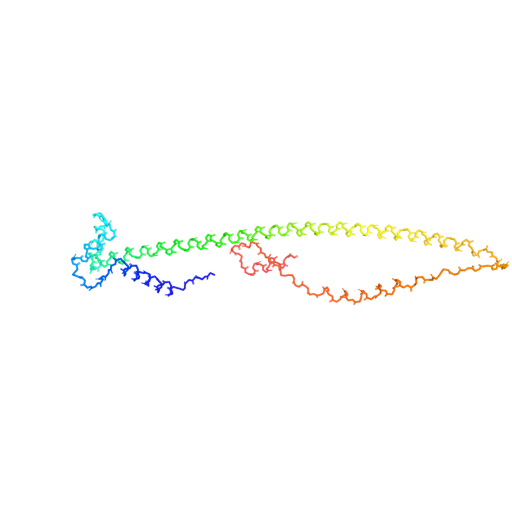LE A 1 82 ? 0.825 0.737 2.197 1.00 86.50 82 ILE A CA 1
ATOM 679 C C . ILE A 1 82 ? 0.487 1.441 0.878 1.00 86.50 82 ILE A C 1
ATOM 681 O O . ILE A 1 82 ? 1.245 1.353 -0.089 1.00 86.50 82 ILE A O 1
ATOM 685 N N . TYR A 1 83 ? -0.624 2.177 0.840 1.00 86.69 83 TYR A N 1
ATOM 686 C CA . TYR A 1 83 ? -1.025 2.954 -0.329 1.00 86.69 83 TYR A CA 1
ATOM 687 C C . TYR A 1 83 ? 0.035 3.992 -0.731 1.00 86.69 83 TYR A C 1
ATOM 689 O O . TYR A 1 83 ? 0.420 4.070 -1.902 1.00 86.69 83 TYR A O 1
ATOM 697 N N . MET A 1 84 ? 0.549 4.762 0.233 1.00 86.19 84 MET A N 1
ATOM 698 C CA . MET A 1 84 ? 1.571 5.780 -0.022 1.00 86.19 84 MET A CA 1
ATOM 699 C C . MET A 1 84 ? 2.8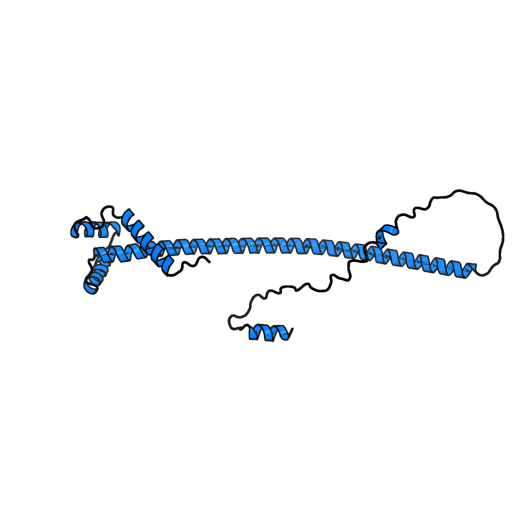87 5.172 -0.514 1.00 86.19 84 MET A C 1
ATOM 701 O O . MET A 1 84 ? 3.511 5.714 -1.430 1.00 86.19 84 MET A O 1
ATOM 705 N N . ASP A 1 85 ? 3.308 4.044 0.057 1.00 87.19 85 ASP A N 1
ATOM 706 C CA . ASP A 1 85 ? 4.528 3.348 -0.358 1.00 87.19 85 ASP A CA 1
ATOM 707 C C . ASP A 1 85 ? 4.392 2.784 -1.781 1.00 87.19 85 ASP A C 1
ATOM 709 O O . ASP A 1 85 ? 5.286 2.972 -2.612 1.00 87.19 85 ASP A O 1
ATOM 713 N N . ASN A 1 86 ? 3.239 2.194 -2.110 1.00 83.75 86 ASN A N 1
ATOM 714 C CA . ASN A 1 86 ? 2.942 1.715 -3.461 1.00 83.75 86 ASN A CA 1
ATOM 715 C C . ASN A 1 86 ? 2.922 2.854 -4.487 1.00 83.75 86 ASN A C 1
ATOM 717 O O . ASN A 1 86 ? 3.517 2.723 -5.558 1.00 83.75 86 ASN A O 1
ATOM 721 N N . SER A 1 87 ? 2.314 3.989 -4.137 1.00 78.81 87 SER A N 1
ATOM 722 C CA . SER A 1 87 ? 2.256 5.172 -5.003 1.00 78.81 87 SER A CA 1
ATOM 723 C C . SER A 1 87 ? 3.658 5.712 -5.314 1.00 78.81 87 SER A C 1
ATOM 725 O O . SER A 1 87 ? 3.987 5.989 -6.467 1.00 78.81 87 SER A O 1
ATOM 727 N N . LYS A 1 88 ? 4.543 5.783 -4.309 1.00 86.75 88 LYS A N 1
ATOM 728 C CA . LYS A 1 88 ? 5.949 6.187 -4.501 1.00 86.75 88 LYS A CA 1
ATOM 729 C C . LYS A 1 88 ? 6.721 5.206 -5.381 1.00 86.75 88 LYS A C 1
ATOM 731 O O . LYS A 1 88 ? 7.516 5.624 -6.222 1.00 86.75 88 LYS A O 1
ATOM 736 N N . LEU A 1 89 ? 6.520 3.903 -5.181 1.00 82.38 89 LEU A N 1
ATOM 737 C CA . LEU A 1 89 ? 7.163 2.871 -5.995 1.00 82.38 89 LEU A CA 1
ATOM 738 C C . LEU A 1 89 ? 6.714 2.936 -7.454 1.00 82.38 89 LEU A C 1
ATOM 740 O O . LEU A 1 89 ? 7.530 2.696 -8.343 1.00 82.38 89 LEU A O 1
ATOM 744 N 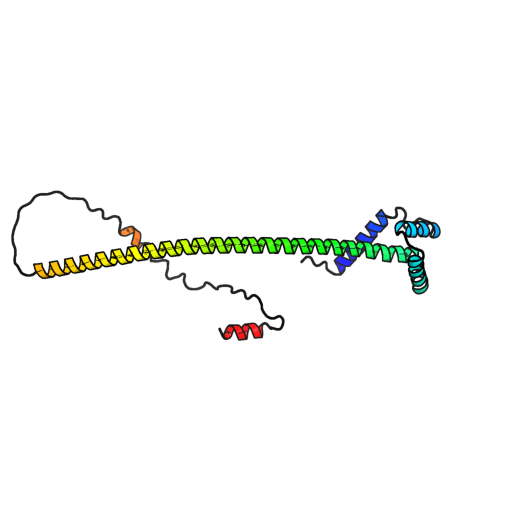N . GLN A 1 90 ? 5.444 3.247 -7.704 1.00 77.38 90 GLN A N 1
ATOM 745 C CA . GLN A 1 90 ? 4.934 3.446 -9.053 1.00 77.38 90 GLN A CA 1
ATOM 746 C C . GLN A 1 90 ? 5.565 4.679 -9.710 1.00 77.38 90 GLN A C 1
ATOM 748 O O . GLN A 1 90 ? 6.145 4.538 -10.785 1.00 77.38 90 GLN A O 1
ATOM 753 N N . GLY A 1 91 ? 5.579 5.828 -9.025 1.00 82.38 91 GLY A N 1
ATOM 754 C CA . GLY A 1 91 ? 6.211 7.046 -9.546 1.00 82.38 91 GLY A CA 1
ATOM 755 C C . GLY A 1 91 ? 7.690 6.847 -9.906 1.00 82.38 91 GLY A C 1
ATOM 756 O O . GLY A 1 91 ? 8.126 7.238 -10.984 1.00 82.38 91 GLY A O 1
ATOM 757 N N . ARG A 1 92 ? 8.457 6.130 -9.070 1.00 84.44 92 ARG A N 1
ATOM 758 C CA . ARG A 1 92 ? 9.862 5.790 -9.378 1.00 84.44 92 ARG A CA 1
ATOM 759 C C . ARG A 1 92 ? 10.013 4.914 -10.622 1.00 84.44 92 ARG A C 1
ATOM 761 O O . ARG A 1 92 ? 10.985 5.055 -11.356 1.00 84.44 92 ARG A O 1
ATOM 768 N N . LYS A 1 93 ? 9.098 3.968 -10.853 1.00 83.31 93 LYS A N 1
ATOM 769 C CA . LYS A 1 93 ? 9.146 3.110 -12.049 1.00 83.31 93 LYS A CA 1
ATOM 770 C C . LYS A 1 93 ? 8.855 3.912 -13.308 1.00 83.31 93 LYS A C 1
ATOM 772 O O . LYS A 1 93 ? 9.549 3.724 -14.301 1.00 83.31 93 LYS A O 1
ATOM 777 N N . GLU A 1 94 ? 7.862 4.791 -13.253 1.00 83.69 94 GLU A N 1
ATOM 778 C CA . GLU A 1 94 ? 7.521 5.687 -14.360 1.00 83.69 94 GLU A CA 1
ATOM 779 C C . GLU A 1 94 ? 8.694 6.616 -14.694 1.00 83.69 94 GLU A C 1
ATOM 781 O O . GLU A 1 94 ? 9.062 6.737 -15.859 1.00 83.69 94 GLU A O 1
ATOM 786 N N . GLU A 1 95 ? 9.367 7.166 -13.681 1.00 86.38 95 GLU A N 1
ATOM 787 C CA . GLU A 1 95 ? 10.575 7.980 -13.855 1.00 86.38 95 GLU A CA 1
ATOM 788 C C . GLU A 1 95 ? 11.717 7.197 -14.530 1.00 86.38 95 GLU A C 1
ATOM 790 O O . GLU A 1 95 ? 12.328 7.675 -15.488 1.00 86.38 95 GLU A O 1
ATOM 795 N N . ILE A 1 96 ? 11.981 5.961 -14.088 1.00 89.50 96 ILE A N 1
ATOM 796 C CA . ILE A 1 96 ? 13.002 5.094 -14.701 1.00 89.50 96 ILE A CA 1
ATOM 797 C C . ILE A 1 96 ? 12.659 4.785 -16.165 1.00 89.50 96 ILE A C 1
ATOM 799 O O . ILE A 1 96 ? 13.551 4.791 -17.015 1.00 89.50 96 ILE A O 1
ATOM 803 N N . LEU A 1 97 ? 11.388 4.512 -16.468 1.00 85.56 97 LEU A N 1
ATOM 804 C CA . LEU A 1 97 ? 10.938 4.235 -17.833 1.00 85.56 97 LEU A CA 1
ATOM 805 C C . LEU A 1 97 ? 11.083 5.464 -18.733 1.00 85.56 97 LEU A C 1
ATOM 807 O O . LEU A 1 97 ? 11.621 5.340 -19.831 1.00 85.56 97 LEU A O 1
ATOM 811 N N . GLN A 1 98 ? 10.690 6.650 -18.262 1.00 86.31 98 GLN A N 1
ATOM 812 C CA . GLN A 1 98 ? 10.879 7.891 -19.017 1.00 86.31 98 GLN A CA 1
ATOM 813 C C . GLN A 1 98 ? 12.355 8.193 -19.271 1.00 86.31 98 GLN A C 1
ATOM 815 O O . GLN A 1 98 ? 12.725 8.596 -20.373 1.00 86.31 98 GLN A O 1
ATOM 820 N N . LYS A 1 99 ? 13.218 7.963 -18.276 1.00 90.56 99 LYS A N 1
ATOM 821 C CA . LYS A 1 99 ? 14.659 8.153 -18.441 1.00 90.56 99 LYS A CA 1
ATOM 822 C C . LYS A 1 99 ? 15.227 7.243 -19.533 1.00 90.56 99 LYS A C 1
ATOM 824 O O . LYS A 1 99 ? 15.926 7.734 -20.414 1.00 90.56 99 LYS A O 1
ATOM 829 N N . ARG A 1 100 ? 14.875 5.951 -19.519 1.00 90.50 100 ARG A N 1
ATOM 830 C CA . ARG A 1 100 ? 15.299 4.995 -20.557 1.00 90.50 100 ARG A CA 1
ATOM 831 C C . ARG A 1 100 ? 14.792 5.378 -21.944 1.00 90.50 100 ARG A C 1
ATOM 833 O O . ARG A 1 100 ? 15.561 5.325 -22.895 1.00 90.50 100 ARG A O 1
ATOM 840 N N . LEU A 1 101 ? 13.534 5.806 -22.049 1.00 89.44 101 LEU A N 1
ATOM 841 C CA . LEU A 1 101 ? 12.949 6.263 -23.312 1.00 89.44 101 LEU A CA 1
ATOM 842 C C . LEU A 1 101 ? 13.741 7.444 -23.900 1.00 89.44 101 LEU A C 1
ATOM 844 O O . LEU A 1 101 ? 14.053 7.466 -25.089 1.00 89.44 101 LEU A O 1
ATOM 848 N N . ASN A 1 102 ? 14.101 8.415 -23.058 1.00 89.44 102 ASN A N 1
ATOM 849 C CA . ASN A 1 102 ? 14.884 9.572 -23.485 1.00 89.44 102 ASN A CA 1
ATOM 850 C C . ASN A 1 102 ? 16.304 9.179 -23.914 1.00 89.44 102 ASN A C 1
ATOM 852 O O . ASN A 1 102 ? 16.784 9.674 -24.933 1.00 89.44 102 ASN A O 1
ATOM 856 N N . GLU A 1 103 ? 16.955 8.278 -23.173 1.00 91.31 103 GLU A N 1
ATOM 857 C CA . GLU A 1 103 ? 18.278 7.742 -23.516 1.00 91.31 103 GLU A CA 1
ATOM 858 C C . GLU A 1 103 ? 18.255 7.013 -24.871 1.00 91.31 103 GLU A C 1
ATOM 860 O O . GLU A 1 103 ? 19.087 7.296 -25.739 1.00 91.31 103 GLU A O 1
ATOM 865 N N . GLU A 1 104 ? 17.264 6.150 -25.112 1.00 88.50 104 GLU A N 1
ATOM 866 C CA . GLU A 1 104 ? 17.088 5.473 -26.404 1.00 88.50 104 GLU A CA 1
ATOM 867 C C . GLU A 1 104 ? 16.827 6.453 -27.547 1.00 88.50 104 GLU A C 1
ATOM 869 O O . GLU A 1 104 ? 17.411 6.316 -28.625 1.00 88.50 104 GLU A O 1
ATOM 874 N N . TYR A 1 105 ? 15.998 7.474 -27.322 1.00 87.56 105 TYR A N 1
ATOM 875 C CA . TYR A 1 105 ? 15.740 8.497 -28.331 1.00 87.56 105 TYR A CA 1
ATOM 876 C C . TYR A 1 105 ? 17.020 9.258 -28.703 1.00 87.56 105 TYR A C 1
ATOM 878 O O . TYR A 1 105 ? 17.308 9.461 -29.888 1.00 87.56 105 TYR A O 1
ATOM 886 N N . THR A 1 106 ? 17.829 9.639 -27.707 1.00 87.25 106 THR A N 1
ATOM 887 C CA . THR A 1 106 ? 19.128 10.281 -27.956 1.00 87.25 106 THR A CA 1
ATOM 888 C C . THR A 1 106 ? 20.083 9.366 -28.712 1.00 87.25 106 THR A C 1
ATOM 890 O O . THR A 1 106 ? 20.656 9.785 -29.719 1.00 87.25 106 THR A O 1
ATOM 893 N N . TRP A 1 107 ? 20.183 8.101 -28.305 1.00 88.44 107 TRP A N 1
ATOM 894 C CA . TRP A 1 107 ? 21.050 7.121 -28.949 1.00 88.44 107 TRP A CA 1
ATOM 895 C C . TRP A 1 107 ? 20.636 6.848 -30.401 1.00 88.44 107 TRP A C 1
ATOM 897 O O . TRP A 1 107 ? 21.475 6.838 -31.301 1.00 88.44 107 TRP A O 1
ATOM 907 N N . SER A 1 108 ? 19.334 6.717 -30.665 1.00 86.31 108 SER A N 1
ATOM 908 C CA . SER A 1 108 ? 18.784 6.528 -32.012 1.00 86.31 108 SER A CA 1
ATOM 909 C C . SER A 1 108 ? 19.097 7.709 -32.936 1.00 86.31 108 SER A C 1
ATOM 911 O O . SER A 1 108 ? 19.495 7.530 -34.094 1.00 86.31 108 SER A O 1
ATOM 913 N N . ARG A 1 109 ? 18.993 8.940 -32.422 1.00 86.12 109 ARG A N 1
ATOM 914 C CA . ARG A 1 109 ? 19.344 10.152 -33.170 1.00 86.12 109 ARG A CA 1
ATOM 915 C C . ARG A 1 109 ? 20.835 10.205 -33.500 1.00 86.12 109 ARG A C 1
ATOM 917 O O . ARG A 1 109 ? 21.198 10.547 -34.629 1.00 86.12 109 ARG A O 1
ATOM 924 N N . GLU A 1 110 ? 21.695 9.867 -32.545 1.00 88.75 110 GLU A N 1
ATOM 925 C CA . GLU A 1 110 ? 23.142 9.799 -32.764 1.00 88.75 110 GLU A CA 1
ATOM 926 C C . GLU A 1 110 ? 23.503 8.728 -33.796 1.00 88.75 110 GLU A C 1
ATOM 928 O O . GLU A 1 110 ? 24.243 9.016 -34.739 1.00 88.75 110 GLU A O 1
ATOM 933 N N . MET A 1 111 ? 22.907 7.539 -33.686 1.00 86.88 111 MET A N 1
ATOM 934 C CA . MET A 1 111 ? 23.095 6.440 -34.633 1.00 86.88 111 MET A CA 1
ATOM 935 C C . MET A 1 111 ? 22.627 6.814 -36.045 1.00 86.88 111 MET A C 1
ATOM 937 O O . MET A 1 111 ? 23.315 6.570 -37.033 1.00 86.88 111 MET A O 1
ATOM 941 N N . SER A 1 112 ? 21.478 7.476 -36.167 1.00 85.94 112 SER A N 1
ATOM 942 C CA . SER A 1 112 ? 20.972 7.949 -37.461 1.00 85.94 112 SER A CA 1
ATOM 943 C C . SER A 1 112 ? 21.930 8.953 -38.107 1.00 85.94 112 SER A C 1
ATOM 945 O O . SER A 1 112 ? 22.174 8.925 -39.316 1.00 85.94 112 SER A O 1
ATOM 947 N N . HIS A 1 113 ? 22.527 9.828 -37.299 1.00 86.38 113 HIS A N 1
ATOM 948 C CA . HIS A 1 113 ? 23.497 10.805 -37.772 1.00 86.38 113 HIS A CA 1
ATOM 949 C C . HIS A 1 113 ? 24.829 10.161 -38.197 1.00 86.38 113 HIS A C 1
ATOM 951 O O . HIS A 1 113 ? 25.395 10.557 -39.221 1.00 86.38 113 HIS A O 1
ATOM 957 N N . THR A 1 114 ? 25.329 9.153 -37.472 1.00 89.81 114 THR A N 1
ATOM 958 C CA . THR A 1 114 ? 26.541 8.414 -37.873 1.00 89.81 114 THR A CA 1
ATOM 959 C C . THR A 1 114 ? 26.307 7.601 -39.144 1.00 89.81 114 THR A C 1
ATOM 961 O O . THR A 1 114 ? 27.127 7.677 -40.063 1.00 89.81 114 THR A O 1
ATOM 964 N N . LEU A 1 115 ? 25.162 6.920 -39.257 1.00 86.56 115 LEU A N 1
ATOM 965 C CA . LEU A 1 115 ? 24.761 6.189 -40.461 1.00 86.56 115 LEU A CA 1
ATOM 966 C C . LEU A 1 115 ? 24.640 7.116 -41.673 1.00 86.56 115 LEU A C 1
ATOM 968 O O . LEU A 1 115 ? 25.141 6.791 -42.748 1.00 86.56 115 LEU A O 1
ATOM 972 N N . SER A 1 116 ? 24.050 8.301 -41.503 1.00 86.56 116 SER A N 1
ATOM 973 C CA . SER A 1 116 ? 23.951 9.306 -42.569 1.00 86.56 116 SER A CA 1
ATOM 974 C C . SER A 1 116 ? 25.331 9.774 -43.052 1.00 86.56 116 SER A C 1
ATOM 976 O O . SER A 1 116 ? 25.606 9.795 -44.257 1.00 86.56 116 SER A O 1
ATOM 978 N N . LYS A 1 117 ? 26.254 10.063 -42.125 1.00 87.25 117 LYS A N 1
ATOM 979 C CA . LYS A 1 117 ? 27.645 10.410 -42.463 1.00 87.25 117 LYS A CA 1
ATOM 980 C C . LYS A 1 117 ? 28.356 9.280 -43.206 1.00 87.25 117 LYS A C 1
ATOM 982 O O . LYS A 1 117 ? 29.035 9.533 -44.203 1.00 87.25 117 LYS A O 1
ATOM 987 N N . GLN A 1 118 ? 28.185 8.042 -42.747 1.00 88.88 118 GLN A N 1
ATOM 988 C CA . GLN A 1 118 ? 28.773 6.869 -43.385 1.00 88.88 118 GLN A CA 1
ATOM 989 C C . GLN A 1 118 ? 28.205 6.653 -44.793 1.00 88.88 118 GLN A C 1
ATOM 991 O O . GLN A 1 118 ? 28.973 6.437 -45.730 1.00 88.88 118 GLN A O 1
ATOM 996 N N . ALA A 1 119 ? 26.891 6.796 -44.974 1.00 86.38 119 ALA A N 1
ATOM 997 C CA . ALA A 1 119 ? 26.241 6.714 -46.278 1.00 86.38 119 ALA A CA 1
ATOM 998 C C . ALA A 1 119 ? 26.758 7.794 -47.247 1.00 86.38 119 ALA A C 1
ATOM 1000 O O . ALA A 1 119 ? 27.024 7.505 -48.415 1.00 86.38 119 ALA A O 1
ATOM 1001 N N . GLY A 1 120 ? 26.972 9.024 -46.766 1.00 88.50 120 GLY A N 1
ATOM 1002 C CA . GLY A 1 120 ? 27.601 10.091 -47.550 1.00 88.50 120 GLY A CA 1
ATOM 1003 C C . GLY A 1 120 ? 29.034 9.752 -47.976 1.00 88.50 120 GLY A C 1
ATOM 1004 O O . GLY A 1 120 ? 29.406 9.948 -49.134 1.00 88.50 120 GLY A O 1
ATOM 1005 N N . ALA A 1 121 ? 29.829 9.179 -47.068 1.00 89.12 121 ALA A N 1
ATOM 1006 C CA . ALA A 1 121 ? 31.190 8.741 -47.371 1.00 89.12 121 ALA A CA 1
ATOM 1007 C C . ALA A 1 121 ? 31.223 7.605 -48.411 1.00 89.12 121 ALA A C 1
ATOM 1009 O O . ALA A 1 121 ? 32.073 7.627 -49.302 1.00 89.12 121 ALA A O 1
ATOM 1010 N N . ILE A 1 122 ? 30.291 6.648 -48.334 1.00 89.12 122 ILE A N 1
ATOM 1011 C CA . ILE A 1 122 ? 30.151 5.560 -49.315 1.00 89.12 122 ILE A CA 1
ATOM 1012 C C . ILE A 1 122 ? 29.805 6.128 -50.696 1.00 89.12 122 ILE A C 1
ATOM 1014 O O . ILE A 1 122 ? 30.539 5.868 -51.647 1.00 89.12 122 ILE A O 1
ATOM 1018 N N . LYS A 1 123 ? 28.788 6.997 -50.796 1.00 90.62 123 LYS A N 1
ATOM 1019 C CA . LYS A 1 123 ? 28.407 7.650 -52.065 1.00 90.62 123 LYS A CA 1
ATOM 1020 C C . LYS A 1 123 ? 29.568 8.406 -52.714 1.00 90.62 123 LYS A C 1
ATOM 1022 O O . LYS A 1 123 ? 29.734 8.379 -53.933 1.00 90.62 123 LYS A O 1
ATOM 1027 N N . ASN A 1 124 ? 30.392 9.083 -51.913 1.00 88.06 124 ASN A N 1
ATOM 1028 C CA . ASN A 1 124 ? 31.575 9.776 -52.424 1.00 88.06 124 ASN A CA 1
ATOM 1029 C C . ASN A 1 124 ? 32.627 8.797 -52.961 1.00 88.06 124 ASN A C 1
ATOM 1031 O O . ASN A 1 124 ? 33.169 9.027 -54.043 1.00 88.06 124 ASN A O 1
ATOM 1035 N N . LYS A 1 125 ? 32.893 7.694 -52.251 1.00 90.12 125 LYS A N 1
ATOM 1036 C CA . LYS A 1 125 ? 33.807 6.642 -52.726 1.00 90.12 125 LYS A CA 1
ATOM 1037 C C . LYS A 1 125 ? 33.305 5.999 -54.022 1.00 90.12 125 LYS A C 1
ATOM 1039 O O . LYS A 1 125 ? 34.090 5.846 -54.952 1.00 90.12 125 LYS A O 1
ATOM 1044 N N . GLU A 1 126 ? 32.011 5.702 -54.124 1.00 87.69 126 GLU A N 1
ATOM 1045 C CA . GLU A 1 126 ? 31.391 5.172 -55.347 1.00 87.69 126 GLU A CA 1
ATOM 1046 C C . GLU A 1 126 ? 31.563 6.125 -56.533 1.00 87.69 126 GLU A C 1
ATOM 1048 O O . GLU A 1 126 ? 31.987 5.697 -57.605 1.00 87.69 126 GLU A O 1
ATOM 1053 N N . ARG A 1 127 ? 31.326 7.433 -56.345 1.00 85.69 127 ARG A N 1
ATOM 1054 C CA . ARG A 1 127 ? 31.563 8.442 -57.395 1.00 85.69 127 ARG A CA 1
ATOM 1055 C C . ARG A 1 127 ? 33.015 8.454 -57.872 1.00 85.69 127 ARG A C 1
ATOM 1057 O O . ARG A 1 127 ? 33.254 8.553 -59.075 1.00 85.69 127 ARG A O 1
ATOM 1064 N N . ILE A 1 128 ? 33.976 8.341 -56.952 1.00 88.44 128 ILE A N 1
ATOM 1065 C CA . ILE A 1 128 ? 35.404 8.274 -57.293 1.00 88.44 128 ILE A CA 1
ATOM 1066 C C . ILE A 1 128 ? 35.694 7.021 -58.127 1.00 88.44 128 ILE A C 1
ATOM 1068 O O . ILE A 1 128 ? 36.337 7.133 -59.169 1.00 88.44 128 ILE A O 1
ATOM 1072 N N . ILE A 1 129 ? 35.184 5.857 -57.716 1.00 88.62 129 ILE A N 1
ATOM 1073 C CA . ILE A 1 129 ? 35.371 4.585 -58.431 1.00 88.62 129 ILE A CA 1
ATOM 1074 C C . ILE A 1 129 ? 34.757 4.650 -59.834 1.00 88.62 129 ILE A C 1
ATOM 1076 O O . ILE A 1 129 ? 35.408 4.276 -60.807 1.00 88.62 129 ILE A O 1
ATOM 1080 N N . VAL A 1 130 ? 33.531 5.168 -59.968 1.00 90.19 130 VAL A N 1
ATOM 1081 C CA . VAL A 1 130 ? 32.869 5.339 -61.272 1.00 90.19 130 VAL A CA 1
ATOM 1082 C C . VAL A 1 130 ? 33.695 6.248 -62.180 1.00 90.19 130 VAL A C 1
ATOM 1084 O O . VAL A 1 130 ? 33.948 5.893 -63.330 1.00 90.19 130 VAL A O 1
ATOM 1087 N N . ASN A 1 131 ? 34.176 7.381 -61.664 1.00 88.00 131 ASN A N 1
ATOM 1088 C CA . ASN A 1 131 ? 35.010 8.296 -62.439 1.00 88.00 131 ASN A CA 1
ATOM 1089 C C . ASN A 1 131 ? 36.332 7.637 -62.875 1.00 88.00 131 ASN A C 1
ATOM 1091 O O . ASN A 1 131 ? 36.716 7.723 -64.039 1.00 88.00 131 ASN A O 1
ATOM 1095 N N . GLN A 1 132 ? 37.001 6.915 -61.971 1.00 89.94 132 GLN A N 1
ATOM 1096 C CA . GLN A 1 132 ? 38.218 6.160 -62.286 1.00 89.94 132 GLN A CA 1
ATOM 1097 C C . GLN A 1 132 ? 37.970 5.096 -63.364 1.00 89.94 132 GLN A C 1
ATOM 1099 O O . GLN A 1 132 ? 38.749 4.993 -64.311 1.00 89.94 132 GLN A O 1
ATOM 1104 N N . ASN A 1 133 ? 36.865 4.353 -63.274 1.00 86.25 133 ASN A N 1
ATOM 1105 C CA . ASN A 1 133 ? 36.481 3.351 -64.268 1.00 86.25 133 ASN A CA 1
ATOM 1106 C C . ASN A 1 133 ? 36.183 3.976 -65.639 1.00 86.25 133 ASN A C 1
ATOM 1108 O O . ASN A 1 133 ? 36.589 3.423 -66.662 1.00 86.25 133 ASN A O 1
ATOM 1112 N N . CYS A 1 134 ? 35.535 5.144 -65.683 1.00 83.06 134 CYS A N 1
ATOM 1113 C CA . CYS A 1 134 ? 35.339 5.900 -66.922 1.00 83.06 134 CYS A CA 1
ATOM 1114 C C . CYS A 1 134 ? 36.677 6.278 -67.572 1.00 83.06 134 CYS A C 1
ATOM 1116 O O . CYS A 1 134 ? 36.868 6.019 -68.762 1.00 83.06 134 CYS A O 1
ATOM 1118 N N . THR A 1 135 ? 37.625 6.804 -66.794 1.00 83.06 135 THR A N 1
ATOM 1119 C CA . THR A 1 135 ? 38.974 7.141 -67.274 1.00 83.06 135 THR A CA 1
ATOM 1120 C C . THR A 1 135 ? 39.721 5.906 -67.781 1.00 83.06 135 THR A C 1
ATOM 1122 O O . THR A 1 135 ? 40.308 5.935 -68.862 1.00 83.06 135 THR A O 1
ATOM 1125 N N . ILE A 1 136 ? 39.659 4.781 -67.057 1.00 83.50 136 ILE A N 1
ATOM 1126 C CA . ILE A 1 136 ? 40.263 3.508 -67.488 1.00 83.50 136 ILE A CA 1
ATOM 1127 C C . ILE A 1 136 ? 39.656 3.040 -68.816 1.00 83.50 136 ILE A C 1
ATOM 1129 O O . ILE A 1 136 ? 40.390 2.638 -69.718 1.00 83.50 136 ILE A O 1
ATOM 1133 N N . ASN A 1 137 ? 38.333 3.118 -68.965 1.00 79.00 137 ASN A N 1
ATOM 1134 C CA . ASN A 1 137 ? 37.645 2.725 -70.192 1.00 79.00 137 ASN A CA 1
ATOM 1135 C C . ASN A 1 137 ? 38.006 3.628 -71.380 1.00 79.00 137 ASN A C 1
ATOM 1137 O O . ASN A 1 137 ? 38.151 3.125 -72.495 1.00 79.00 137 ASN A O 1
ATOM 1141 N N . GLN A 1 138 ? 38.197 4.932 -71.161 1.00 81.94 138 GLN A N 1
ATOM 1142 C CA . GLN A 1 138 ? 38.701 5.848 -72.190 1.00 81.94 138 GLN A CA 1
ATOM 1143 C C . GLN A 1 138 ? 40.126 5.481 -72.614 1.00 81.94 138 GLN A C 1
ATOM 1145 O O . GLN A 1 138 ? 40.361 5.269 -73.802 1.00 81.94 138 GLN A O 1
ATOM 1150 N N . ILE A 1 139 ? 41.040 5.286 -71.656 1.00 79.31 139 ILE A N 1
ATOM 1151 C CA . ILE A 1 139 ? 42.420 4.851 -71.932 1.00 79.31 139 ILE A CA 1
ATOM 1152 C C . ILE A 1 139 ? 42.432 3.504 -72.670 1.00 79.31 139 ILE A C 1
ATOM 1154 O O . ILE A 1 139 ? 43.241 3.291 -73.574 1.00 79.31 139 ILE A O 1
ATOM 1158 N N . ARG A 1 140 ? 41.543 2.572 -72.304 1.00 78.94 140 ARG A N 1
ATOM 1159 C CA . ARG A 1 140 ? 41.415 1.270 -72.970 1.00 78.94 140 ARG A CA 1
ATOM 1160 C C . ARG A 1 140 ? 40.982 1.432 -74.426 1.00 78.94 140 ARG A C 1
ATOM 1162 O O . ARG A 1 140 ? 41.649 0.881 -75.298 1.00 78.94 140 ARG A O 1
ATOM 1169 N N . LYS A 1 141 ? 39.937 2.224 -74.689 1.00 76.75 141 LYS A N 1
ATOM 1170 C CA . LYS A 1 141 ? 39.476 2.534 -76.053 1.00 76.75 141 LYS A CA 1
ATOM 1171 C C . LYS A 1 141 ? 40.559 3.227 -76.877 1.00 76.75 141 LYS A C 1
ATOM 1173 O O . LYS A 1 141 ? 40.726 2.902 -78.045 1.00 76.75 141 LYS A O 1
ATOM 1178 N N . GLU A 1 142 ? 41.318 4.141 -76.281 1.00 72.56 142 GLU A N 1
ATOM 1179 C CA . GLU A 1 142 ? 42.412 4.845 -76.954 1.00 72.56 142 GLU A CA 1
ATOM 1180 C C . GLU A 1 142 ? 43.581 3.904 -77.295 1.00 72.56 142 GLU A C 1
ATOM 1182 O O . GLU A 1 142 ? 44.094 3.931 -78.412 1.00 72.56 142 GLU A O 1
ATOM 1187 N N . LYS A 1 143 ? 43.946 2.982 -76.392 1.00 71.25 143 LYS A N 1
ATOM 1188 C CA . LYS A 1 143 ? 44.936 1.925 -76.672 1.00 71.25 143 LYS A CA 1
ATOM 1189 C C . LYS A 1 143 ? 44.482 0.949 -77.756 1.00 71.25 143 LYS A C 1
ATOM 1191 O O . LYS A 1 143 ? 45.310 0.497 -78.542 1.00 71.25 143 LYS A O 1
ATOM 1196 N N . GLU A 1 144 ? 43.201 0.607 -77.785 1.00 65.12 144 GLU A N 1
ATOM 1197 C CA . GLU A 1 144 ? 42.614 -0.282 -78.792 1.00 65.12 144 GLU A CA 1
ATOM 1198 C C . GLU A 1 144 ? 42.563 0.402 -80.164 1.00 65.12 144 GLU A C 1
ATOM 1200 O O . GLU A 1 144 ? 42.987 -0.179 -81.159 1.00 65.12 144 GLU A O 1
ATOM 1205 N N . LYS A 1 145 ? 42.210 1.694 -80.204 1.00 60.19 145 LYS A N 1
ATOM 1206 C CA . LYS A 1 145 ? 42.302 2.521 -81.414 1.00 60.19 145 LYS A CA 1
ATOM 1207 C C . LYS A 1 145 ? 43.744 2.610 -81.920 1.00 60.19 145 LYS A C 1
ATOM 1209 O O . LYS A 1 145 ? 43.980 2.377 -83.096 1.00 60.19 145 LYS A O 1
ATOM 1214 N N . ASN A 1 146 ? 44.711 2.845 -81.031 1.00 58.44 146 ASN A N 1
ATOM 1215 C CA . ASN A 1 146 ? 46.128 2.929 -81.391 1.00 58.44 146 ASN A CA 1
ATOM 1216 C C . ASN A 1 146 ? 46.718 1.590 -81.868 1.00 58.44 146 ASN A C 1
ATOM 1218 O O . ASN A 1 146 ? 47.602 1.613 -82.723 1.00 58.44 146 ASN A O 1
ATOM 1222 N N . ARG A 1 147 ? 46.230 0.439 -81.374 1.00 54.78 147 ARG A N 1
ATOM 1223 C CA . ARG A 1 147 ? 46.588 -0.899 -81.892 1.00 54.78 147 ARG A CA 1
ATOM 1224 C C . ARG A 1 147 ? 46.043 -1.136 -83.297 1.00 54.78 147 ARG A C 1
ATOM 1226 O O . ARG A 1 147 ? 46.788 -1.589 -84.157 1.00 54.78 147 ARG A O 1
ATOM 1233 N N . ASN A 1 148 ? 44.798 -0.745 -83.551 1.00 53.38 148 ASN A N 1
ATOM 1234 C CA . ASN A 1 148 ? 44.176 -0.915 -84.864 1.00 53.38 148 ASN A CA 1
ATOM 1235 C C . ASN A 1 148 ? 44.819 -0.012 -85.937 1.00 53.38 148 ASN A C 1
ATOM 1237 O O . ASN A 1 148 ? 44.788 -0.343 -87.118 1.00 53.38 148 ASN A O 1
ATOM 1241 N N . THR A 1 149 ? 45.457 1.099 -85.545 1.00 50.75 149 THR A N 1
ATOM 1242 C CA . THR A 1 149 ? 46.241 1.946 -86.464 1.00 50.75 149 THR A CA 1
ATOM 1243 C C . THR A 1 149 ? 47.660 1.415 -86.722 1.00 50.75 149 THR A C 1
ATOM 1245 O O . THR A 1 149 ? 48.272 1.796 -87.715 1.00 50.75 149 THR A O 1
ATOM 1248 N N . THR A 1 150 ? 48.209 0.543 -85.863 1.00 47.66 150 THR A N 1
ATOM 1249 C CA . THR A 1 150 ? 49.589 0.022 -85.998 1.00 47.66 150 THR A CA 1
ATOM 1250 C C . THR A 1 150 ? 49.700 -1.343 -86.685 1.00 47.66 150 THR A C 1
ATOM 1252 O O . THR A 1 150 ? 50.817 -1.808 -86.902 1.00 47.66 150 THR A O 1
ATOM 1255 N N . GLU A 1 151 ? 48.595 -1.976 -87.091 1.00 43.19 151 GLU A N 1
ATOM 1256 C CA . GLU A 1 151 ? 48.635 -3.267 -87.805 1.00 43.19 151 GLU A CA 1
ATOM 1257 C C . GLU A 1 151 ? 48.948 -3.163 -89.310 1.00 43.19 151 GLU A C 1
ATOM 1259 O O . GLU A 1 151 ? 49.258 -4.173 -89.937 1.00 43.19 151 GLU A O 1
ATOM 1264 N N . ASN A 1 152 ? 49.003 -1.956 -89.885 1.00 43.78 152 ASN A N 1
ATOM 1265 C CA . ASN A 1 152 ? 49.368 -1.750 -91.290 1.00 43.78 152 ASN A CA 1
ATOM 1266 C C . ASN A 1 152 ? 50.731 -1.060 -91.441 1.00 43.78 152 ASN A C 1
ATOM 1268 O O . ASN A 1 152 ? 50.783 0.096 -91.851 1.00 43.78 152 ASN A O 1
ATOM 1272 N N . THR A 1 153 ? 51.843 -1.733 -91.114 1.00 42.47 153 THR A N 1
ATOM 1273 C CA . THR A 1 153 ? 53.138 -1.596 -91.836 1.00 42.47 153 THR A CA 1
ATOM 1274 C C . THR A 1 153 ? 54.223 -2.555 -91.297 1.00 42.47 153 THR A C 1
ATOM 1276 O O . THR A 1 153 ? 54.289 -2.792 -90.089 1.00 42.47 153 THR A O 1
ATOM 1279 N N . PRO A 1 154 ? 55.111 -3.130 -92.141 1.00 42.41 154 PRO A N 1
ATOM 1280 C CA . PRO A 1 154 ? 56.063 -4.161 -91.719 1.00 42.41 154 PRO A CA 1
ATOM 1281 C C . PRO A 1 154 ? 57.441 -3.626 -91.253 1.00 42.41 154 PRO A C 1
ATOM 1283 O O . PRO A 1 154 ? 58.057 -2.814 -91.931 1.00 42.41 154 PRO A O 1
ATOM 1286 N N . LYS A 1 155 ? 57.924 -4.172 -90.113 1.00 41.03 155 LYS A N 1
ATOM 1287 C CA . LYS A 1 155 ? 59.312 -4.569 -89.694 1.00 41.03 155 LYS A CA 1
ATOM 1288 C C . LYS A 1 155 ? 60.510 -3.882 -90.406 1.00 41.03 155 LYS A C 1
ATOM 1290 O O . LYS A 1 155 ? 60.651 -4.069 -91.604 1.00 41.03 155 LYS A O 1
ATOM 1295 N N . LYS A 1 156 ? 61.524 -3.251 -89.766 1.00 39.72 156 LYS A N 1
ATOM 1296 C CA . LYS A 1 156 ? 62.568 -3.667 -88.753 1.00 39.72 156 LYS A CA 1
ATOM 1297 C C . LYS A 1 156 ? 63.741 -2.606 -88.833 1.00 39.72 156 LYS A C 1
ATOM 1299 O O . LYS A 1 156 ? 63.678 -1.812 -89.763 1.00 39.72 156 LYS A O 1
ATOM 1304 N N . PRO A 1 157 ? 64.913 -2.660 -88.125 1.00 48.91 157 PRO A N 1
ATOM 1305 C CA . PRO A 1 157 ? 65.261 -2.998 -86.724 1.00 48.91 157 PRO A CA 1
ATOM 1306 C C . PRO A 1 157 ? 66.337 -2.079 -86.015 1.00 48.91 157 PRO A C 1
ATOM 1308 O O . PRO A 1 157 ? 67.163 -1.451 -86.660 1.00 48.91 157 PRO A O 1
ATOM 1311 N N . LYS A 1 158 ? 66.407 -2.184 -84.666 1.00 38.69 158 LYS A N 1
ATOM 1312 C CA . LYS A 1 158 ? 67.567 -2.092 -83.712 1.00 38.69 158 LYS A CA 1
ATOM 1313 C C . LYS A 1 158 ? 68.421 -0.803 -83.530 1.00 38.69 158 LYS A C 1
ATOM 1315 O O . LYS A 1 158 ? 69.235 -0.482 -84.386 1.00 38.69 158 LYS A O 1
ATOM 1320 N N . LYS A 1 159 ? 68.485 -0.299 -82.276 1.00 31.69 159 LYS A N 1
ATOM 1321 C CA . LYS A 1 159 ? 69.664 -0.389 -81.361 1.00 31.69 159 LYS A CA 1
ATOM 1322 C C . LYS A 1 159 ? 69.357 0.097 -79.925 1.00 31.69 159 LYS A C 1
ATOM 1324 O O . LYS A 1 159 ? 68.479 0.922 -79.713 1.00 31.69 159 LYS A O 1
ATOM 1329 N N . ASP A 1 160 ? 70.074 -0.499 -78.975 1.00 33.56 160 ASP A N 1
ATOM 1330 C CA . ASP A 1 160 ? 69.892 -0.512 -77.515 1.00 33.56 160 ASP A CA 1
ATOM 1331 C C . ASP A 1 160 ? 70.213 0.794 -76.761 1.00 33.56 160 ASP A C 1
ATOM 1333 O O . ASP A 1 160 ? 71.149 1.499 -77.124 1.00 33.56 160 ASP A O 1
ATOM 1337 N N . SER A 1 161 ? 69.564 1.003 -75.603 1.00 34.25 161 SER A N 1
ATOM 1338 C CA . SER A 1 161 ? 70.250 1.316 -74.329 1.00 34.25 161 SER A CA 1
ATOM 1339 C C . SER A 1 161 ? 69.312 1.144 -73.117 1.00 34.25 161 SER A C 1
ATOM 1341 O O . SER A 1 161 ? 68.115 1.413 -73.184 1.00 34.25 161 SER A O 1
ATOM 1343 N N . ARG A 1 162 ? 69.864 0.617 -72.019 1.00 42.19 162 ARG A N 1
ATOM 1344 C CA . ARG A 1 162 ? 69.207 0.039 -70.828 1.00 42.19 162 ARG A CA 1
ATOM 1345 C C . ARG A 1 162 ? 68.867 1.109 -69.779 1.00 42.19 162 ARG A C 1
ATOM 1347 O O . ARG A 1 162 ? 69.647 2.029 -69.597 1.00 42.19 162 ARG A O 1
ATOM 1354 N N . PHE A 1 163 ? 67.801 0.917 -68.995 1.00 33.91 163 PHE A N 1
ATOM 1355 C CA . PHE A 1 163 ? 67.889 0.481 -67.586 1.00 33.91 163 PHE A CA 1
ATOM 1356 C C . PHE A 1 163 ? 66.491 0.319 -66.961 1.00 33.91 163 PHE A C 1
ATOM 1358 O O . PHE A 1 163 ? 65.575 1.113 -67.151 1.00 33.91 163 PHE A O 1
ATOM 1365 N N . GLN A 1 164 ? 66.337 -0.793 -66.247 1.00 41.34 164 GLN A N 1
ATOM 1366 C CA . GLN A 1 164 ? 65.094 -1.356 -65.732 1.00 41.34 164 GLN A CA 1
ATOM 1367 C C . GLN A 1 164 ? 64.563 -0.572 -64.520 1.00 41.34 164 GLN A C 1
ATOM 1369 O O . GLN A 1 164 ? 65.229 -0.508 -63.489 1.00 41.34 164 GLN A O 1
ATOM 1374 N N . LYS A 1 165 ? 63.319 -0.077 -64.576 1.00 38.06 165 LYS A N 1
ATOM 1375 C CA . LYS A 1 165 ? 62.540 0.192 -63.356 1.00 38.06 165 LYS A CA 1
ATOM 1376 C C . LYS A 1 165 ? 61.830 -1.097 -62.947 1.00 38.06 165 LYS A C 1
ATOM 1378 O O . LYS A 1 165 ? 60.932 -1.571 -63.640 1.00 38.06 165 LYS A O 1
ATOM 1383 N N . LYS A 1 166 ? 62.303 -1.681 -61.841 1.00 39.50 166 LYS A N 1
ATOM 1384 C CA . LYS A 1 166 ? 61.741 -2.858 -61.165 1.00 39.50 166 LYS A CA 1
ATOM 1385 C C . LYS A 1 166 ? 60.215 -2.756 -61.050 1.00 39.50 166 LYS A C 1
ATOM 1387 O O . LYS A 1 166 ? 59.678 -1.756 -60.579 1.00 39.50 166 LYS A O 1
ATOM 1392 N N . LYS A 1 167 ? 59.552 -3.841 -61.454 1.00 39.62 167 LYS A N 1
ATOM 1393 C CA . LYS A 1 167 ? 58.149 -4.162 -61.183 1.00 39.62 167 LYS A CA 1
ATOM 1394 C C . LYS A 1 167 ? 57.859 -4.019 -59.683 1.00 39.62 167 LYS A C 1
ATOM 1396 O O . LYS A 1 167 ? 58.465 -4.718 -58.880 1.00 39.62 167 LYS A O 1
ATOM 1401 N N . ARG A 1 168 ? 56.891 -3.174 -59.324 1.00 39.84 168 ARG A N 1
ATOM 1402 C CA . ARG A 1 168 ? 56.109 -3.317 -58.088 1.00 39.84 168 ARG A CA 1
ATOM 1403 C C . ARG A 1 168 ? 54.915 -4.204 -58.437 1.00 39.84 168 ARG A C 1
ATOM 1405 O O . ARG A 1 168 ? 53.864 -3.721 -58.840 1.00 39.84 168 ARG A O 1
ATOM 1412 N N . SER A 1 169 ? 55.129 -5.511 -58.399 1.00 46.38 169 SER A N 1
ATOM 1413 C CA . SER A 1 169 ? 54.092 -6.529 -58.575 1.00 46.38 169 SER A CA 1
ATOM 1414 C C . SER A 1 169 ? 53.854 -7.215 -57.236 1.00 46.38 169 SER A C 1
ATOM 1416 O O . SER A 1 169 ? 54.223 -8.368 -57.077 1.00 46.38 169 SER A O 1
ATOM 1418 N N . GLU A 1 170 ? 53.293 -6.482 -56.273 1.00 42.62 170 GLU A N 1
ATOM 1419 C CA . GLU A 1 170 ? 52.908 -7.036 -54.960 1.00 42.62 170 GLU A CA 1
ATOM 1420 C C . GLU A 1 170 ? 51.495 -6.624 -54.503 1.00 42.62 170 GLU A C 1
ATOM 1422 O O . GLU A 1 170 ? 51.003 -7.157 -53.524 1.00 42.62 170 GLU A O 1
ATOM 1427 N N . LEU A 1 171 ? 50.767 -5.763 -55.227 1.00 41.59 171 LEU A N 1
ATOM 1428 C CA . LEU A 1 171 ? 49.473 -5.233 -54.749 1.00 41.59 171 LEU A CA 1
ATOM 1429 C C . LEU A 1 171 ? 48.216 -5.981 -55.234 1.00 41.59 171 LEU A C 1
ATOM 1431 O O . LEU A 1 171 ? 47.115 -5.619 -54.839 1.00 41.59 171 LEU A O 1
ATOM 1435 N N . ILE A 1 172 ? 48.342 -6.999 -56.094 1.00 39.00 172 ILE A N 1
ATOM 1436 C CA . ILE A 1 172 ? 47.168 -7.685 -56.686 1.00 39.00 172 ILE A CA 1
ATOM 1437 C C . ILE A 1 172 ? 46.817 -8.995 -55.954 1.00 39.00 172 ILE A C 1
ATOM 1439 O O . ILE A 1 172 ? 45.690 -9.469 -56.059 1.00 39.00 172 ILE A O 1
ATOM 1443 N N . LEU A 1 173 ? 47.731 -9.565 -55.162 1.00 39.38 173 LEU A N 1
ATOM 1444 C CA . LEU A 1 173 ? 47.474 -10.825 -54.448 1.00 39.38 173 LEU A CA 1
ATOM 1445 C C . LEU A 1 173 ? 46.585 -10.659 -53.205 1.00 39.38 173 LEU A C 1
ATOM 1447 O O . LEU A 1 173 ? 45.900 -11.605 -52.832 1.00 39.38 173 LEU A O 1
ATOM 1451 N N . GLU A 1 174 ? 46.527 -9.470 -52.605 1.00 39.50 174 GLU A N 1
ATOM 1452 C CA . GLU A 1 174 ? 45.802 -9.263 -51.342 1.00 39.50 174 GLU A CA 1
ATOM 1453 C C . GLU A 1 174 ? 44.276 -9.115 -51.530 1.00 39.50 174 GLU A C 1
ATOM 1455 O O . GLU A 1 174 ? 43.505 -9.387 -50.615 1.00 39.50 174 GLU A O 1
ATOM 1460 N N . ILE A 1 175 ? 43.807 -8.766 -52.737 1.00 40.59 175 ILE A N 1
ATOM 1461 C CA . ILE A 1 175 ? 42.374 -8.525 -53.008 1.00 40.59 175 ILE A CA 1
ATOM 1462 C C . ILE A 1 175 ? 41.612 -9.814 -53.371 1.00 40.59 175 ILE A C 1
ATOM 1464 O O . ILE A 1 175 ? 40.397 -9.881 -53.199 1.00 40.59 175 ILE A O 1
ATOM 1468 N N . LEU A 1 176 ? 42.292 -10.878 -53.814 1.00 34.47 176 LEU A N 1
ATOM 1469 C CA . LEU A 1 176 ? 41.617 -12.133 -54.185 1.00 34.47 176 LEU A CA 1
ATOM 1470 C C . LEU A 1 176 ? 41.170 -12.982 -52.983 1.00 34.47 176 LEU A C 1
ATOM 1472 O O . LEU A 1 176 ? 40.378 -13.905 -53.159 1.00 34.47 176 LEU A O 1
ATOM 1476 N N . MET A 1 177 ? 41.630 -12.676 -51.768 1.00 34.59 177 MET A N 1
ATOM 1477 C CA . MET A 1 177 ? 41.393 -13.519 -50.591 1.00 34.59 177 MET A CA 1
ATOM 1478 C C . MET A 1 177 ? 40.140 -13.169 -49.771 1.00 34.59 177 MET A C 1
ATOM 1480 O O . MET A 1 177 ? 39.863 -13.860 -48.799 1.00 34.59 177 MET A O 1
ATOM 1484 N N . LEU A 1 178 ? 39.363 -12.144 -50.146 1.00 41.12 178 LEU A N 1
ATOM 1485 C CA . LEU A 1 178 ? 38.235 -11.656 -49.328 1.00 41.12 178 LEU A CA 1
ATOM 1486 C C . LEU A 1 178 ? 36.840 -11.810 -49.955 1.00 41.12 178 LEU A C 1
ATOM 1488 O O . LEU A 1 178 ? 35.864 -11.372 -49.358 1.00 41.12 178 LEU A O 1
ATOM 1492 N N . ILE A 1 179 ? 36.711 -12.439 -51.129 1.00 41.16 179 ILE A N 1
ATOM 1493 C CA . ILE A 1 179 ? 35.407 -12.566 -51.818 1.00 41.16 179 ILE A CA 1
ATOM 1494 C C . ILE A 1 179 ? 34.729 -13.928 -51.566 1.00 41.16 179 ILE A C 1
ATOM 1496 O O . ILE A 1 179 ? 33.581 -14.121 -51.947 1.00 41.16 179 ILE A O 1
ATOM 1500 N N . LYS A 1 180 ? 35.378 -14.881 -50.884 1.00 33.56 180 LYS A N 1
ATOM 1501 C CA . LYS A 1 180 ? 34.823 -16.242 -50.762 1.00 33.56 180 LYS A CA 1
ATOM 1502 C C . LYS A 1 180 ? 33.854 -16.486 -49.598 1.00 33.56 180 LYS A C 1
ATOM 1504 O O . LYS A 1 180 ? 33.220 -17.531 -49.600 1.00 33.56 180 LYS A O 1
ATOM 1509 N N . ASP A 1 181 ? 33.662 -15.527 -48.690 1.00 42.72 181 ASP A N 1
ATOM 1510 C CA . ASP A 1 181 ? 32.902 -15.764 -47.445 1.00 42.72 181 ASP A CA 1
ATOM 1511 C C . ASP A 1 181 ? 31.566 -15.003 -47.351 1.00 42.72 181 ASP A C 1
ATOM 1513 O O . ASP A 1 181 ? 30.948 -14.961 -46.283 1.00 42.72 181 ASP A O 1
ATOM 1517 N N . GLN A 1 182 ? 31.112 -14.361 -48.434 1.00 43.31 182 GLN A N 1
ATOM 1518 C CA . GLN A 1 182 ? 29.961 -13.448 -48.370 1.00 43.31 182 GLN A CA 1
ATOM 1519 C C . GLN A 1 182 ? 28.659 -13.989 -48.977 1.00 43.31 182 GLN A C 1
ATOM 1521 O O . GLN A 1 182 ? 27.634 -13.330 -48.839 1.00 43.31 182 GLN A O 1
ATOM 1526 N N . ASP A 1 183 ? 28.667 -15.188 -49.567 1.00 45.38 183 ASP A N 1
ATOM 1527 C CA . ASP A 1 183 ? 27.469 -15.773 -50.201 1.00 45.38 183 ASP A CA 1
ATOM 1528 C C . ASP A 1 183 ? 26.650 -16.683 -49.255 1.00 45.38 183 ASP A C 1
ATOM 1530 O O . ASP A 1 183 ? 25.464 -16.912 -49.472 1.00 45.38 183 ASP A O 1
ATOM 1534 N N . ASP A 1 184 ? 27.230 -17.130 -48.133 1.00 47.69 184 ASP A N 1
ATOM 1535 C CA . ASP A 1 184 ? 26.555 -18.049 -47.194 1.00 47.69 184 ASP A CA 1
ATOM 1536 C C . ASP A 1 184 ? 25.838 -17.349 -46.019 1.00 47.69 184 ASP A C 1
ATOM 1538 O O . ASP A 1 184 ? 25.253 -18.008 -45.161 1.00 47.69 184 ASP A O 1
ATOM 1542 N N . LYS A 1 185 ? 25.851 -16.008 -45.947 1.00 51.62 185 LYS A N 1
ATOM 1543 C CA . LYS A 1 185 ? 25.322 -15.242 -44.792 1.00 51.62 185 LYS A CA 1
ATOM 1544 C C . LYS A 1 185 ? 23.995 -14.512 -45.017 1.00 51.62 185 LYS A C 1
ATOM 1546 O O . LYS A 1 185 ? 23.541 -13.808 -44.112 1.00 51.62 185 LYS A O 1
ATOM 1551 N N . GLU A 1 186 ? 23.368 -14.659 -46.183 1.00 51.22 186 GLU A N 1
ATOM 1552 C CA . GLU A 1 186 ? 22.067 -14.027 -46.468 1.00 51.22 186 GLU A CA 1
ATOM 1553 C C . GLU A 1 186 ? 20.852 -14.903 -46.138 1.00 51.22 186 GLU A C 1
ATOM 1555 O O . GLU A 1 186 ? 19.717 -14.426 -46.185 1.00 51.22 186 GLU A O 1
ATOM 1560 N N . LYS A 1 187 ? 21.054 -16.154 -45.719 1.00 54.53 187 LYS A N 1
ATOM 1561 C CA . LYS A 1 187 ? 19.970 -16.993 -45.206 1.00 54.53 187 LYS A CA 1
ATOM 1562 C C . LYS A 1 187 ? 19.993 -16.965 -43.682 1.00 54.53 187 LYS A C 1
ATOM 1564 O O . LYS A 1 187 ? 21.007 -17.273 -43.074 1.00 54.53 187 LYS A O 1
ATOM 1569 N N . GLU A 1 188 ? 18.851 -16.596 -43.105 1.00 54.41 188 GLU A N 1
ATOM 1570 C CA . GLU A 1 188 ? 18.536 -16.680 -41.672 1.00 54.41 188 GLU A CA 1
ATOM 1571 C C . GLU A 1 188 ? 18.962 -15.481 -40.803 1.00 54.41 188 GLU A C 1
ATOM 1573 O O . GLU A 1 188 ? 19.724 -15.571 -39.846 1.00 54.41 188 GLU A O 1
ATOM 1578 N N . LYS A 1 189 ? 18.374 -14.314 -41.086 1.00 53.81 189 LYS A N 1
ATOM 1579 C CA . LYS A 1 189 ? 18.090 -13.336 -40.027 1.00 53.81 189 LYS A CA 1
ATOM 1580 C C . LYS A 1 189 ? 16.583 -13.223 -39.873 1.00 53.81 189 LYS A C 1
ATOM 1582 O O . LYS A 1 189 ? 15.963 -12.374 -40.512 1.00 53.81 189 LYS A O 1
ATOM 1587 N N . SER A 1 190 ? 15.997 -14.083 -39.043 1.00 60.47 190 SER A N 1
ATOM 1588 C CA . SER A 1 190 ? 14.680 -13.825 -38.463 1.00 60.47 190 SER A CA 1
ATOM 1589 C C . SER A 1 190 ? 14.762 -12.484 -37.734 1.00 60.47 190 SER A C 1
ATOM 1591 O O . SER A 1 190 ? 15.477 -12.335 -36.744 1.00 60.47 190 SER A O 1
ATOM 1593 N N . ARG A 1 191 ? 14.124 -11.460 -38.301 1.00 62.06 191 ARG A N 1
ATOM 1594 C CA . ARG A 1 191 ? 13.955 -10.176 -37.627 1.00 62.06 191 ARG A CA 1
ATOM 1595 C C . ARG A 1 191 ? 12.759 -10.348 -36.707 1.00 62.06 191 ARG A C 1
ATOM 1597 O O . ARG A 1 191 ? 11.656 -10.537 -37.209 1.00 62.06 191 ARG A O 1
ATOM 1604 N N . ASP A 1 192 ? 12.973 -10.295 -35.399 1.00 65.19 192 ASP A N 1
ATOM 1605 C CA . ASP A 1 192 ? 11.863 -10.187 -34.457 1.00 65.19 192 ASP A CA 1
ATOM 1606 C C . ASP A 1 192 ? 11.180 -8.835 -34.696 1.00 65.19 192 ASP A C 1
ATOM 1608 O O . ASP A 1 192 ? 11.790 -7.773 -34.541 1.00 65.19 192 ASP A O 1
ATOM 1612 N N . ILE A 1 193 ? 9.933 -8.876 -35.167 1.00 67.81 193 ILE A N 1
ATOM 1613 C CA . ILE A 1 193 ? 9.118 -7.688 -35.422 1.00 67.81 193 ILE A CA 1
ATOM 1614 C C . ILE A 1 193 ? 8.225 -7.479 -34.204 1.00 67.81 193 ILE A C 1
ATOM 1616 O O . ILE A 1 193 ? 7.406 -8.333 -33.867 1.00 67.81 193 ILE A O 1
ATOM 1620 N N . PHE A 1 194 ? 8.377 -6.328 -33.555 1.00 75.56 194 PHE A 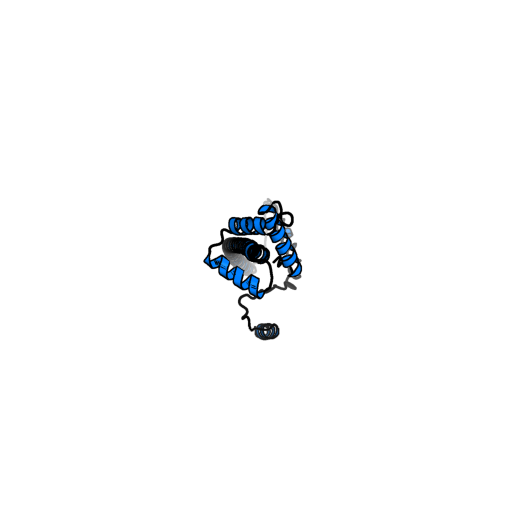N 1
ATOM 1621 C CA . PHE A 1 194 ? 7.529 -5.913 -32.445 1.00 75.56 194 PHE A CA 1
ATOM 1622 C C . PHE A 1 194 ? 6.449 -4.964 -32.959 1.00 75.56 194 PHE A C 1
ATOM 1624 O O . PHE A 1 194 ? 6.752 -3.956 -33.598 1.00 75.56 194 PHE A O 1
ATOM 1631 N N . PHE A 1 195 ? 5.191 -5.284 -32.664 1.00 71.75 195 PHE A N 1
ATOM 1632 C CA . PHE A 1 195 ? 4.055 -4.411 -32.936 1.00 71.75 195 PHE A CA 1
ATOM 1633 C C . PHE A 1 195 ? 3.669 -3.676 -31.656 1.00 71.75 195 PHE A C 1
ATOM 1635 O O . PHE A 1 195 ? 3.445 -4.295 -30.615 1.00 71.75 195 PHE A O 1
ATOM 1642 N N . TYR A 1 196 ? 3.582 -2.354 -31.751 1.00 76.25 196 TYR A N 1
ATOM 1643 C CA . TYR A 1 196 ? 3.022 -1.489 -30.718 1.00 76.25 196 TYR A CA 1
ATOM 1644 C C . TYR A 1 196 ? 1.628 -1.031 -31.174 1.00 76.25 196 TYR A C 1
ATOM 1646 O O . TYR A 1 196 ? 1.311 -1.108 -32.359 1.00 76.25 196 TYR A O 1
ATOM 1654 N N . ASP A 1 197 ? 0.780 -0.607 -30.237 1.00 75.50 197 ASP A N 1
ATOM 1655 C CA . ASP A 1 197 ? -0.580 -0.105 -30.505 1.00 75.50 197 ASP A CA 1
ATOM 1656 C C . ASP A 1 197 ? -1.594 -1.137 -31.037 1.00 75.50 197 ASP A C 1
ATOM 1658 O O . ASP A 1 197 ? -2.517 -0.806 -31.783 1.00 75.50 197 ASP A O 1
ATOM 1662 N N . ILE A 1 198 ? -1.479 -2.398 -30.602 1.00 78.31 198 ILE A N 1
ATOM 1663 C CA . ILE A 1 198 ? -2.506 -3.418 -30.861 1.00 78.31 198 ILE A CA 1
ATOM 1664 C C . ILE A 1 198 ? -3.798 -3.040 -30.109 1.00 78.31 198 ILE A C 1
ATOM 1666 O O . ILE A 1 198 ? -3.770 -2.904 -28.879 1.00 78.31 198 ILE A O 1
ATOM 1670 N N . PRO A 1 199 ? -4.946 -2.895 -30.799 1.00 81.38 199 PRO A N 1
ATOM 1671 C CA . PRO A 1 199 ? -6.219 -2.629 -30.142 1.00 81.38 199 PRO A CA 1
ATOM 1672 C C . PRO A 1 199 ? -6.558 -3.712 -29.112 1.00 81.38 199 PRO A C 1
ATOM 1674 O O . PRO A 1 199 ? -6.461 -4.901 -29.393 1.00 81.38 199 PRO A O 1
ATOM 1677 N N . LYS A 1 200 ? -7.029 -3.314 -27.924 1.00 82.31 200 LYS A N 1
ATOM 1678 C CA . LYS A 1 200 ? -7.296 -4.232 -26.794 1.00 82.31 200 LYS A CA 1
ATOM 1679 C C . LYS A 1 200 ? -8.278 -5.374 -27.117 1.00 82.31 200 LYS A C 1
ATOM 1681 O O . LYS A 1 200 ? -8.291 -6.379 -26.417 1.00 82.31 200 LYS A O 1
ATOM 1686 N N . TYR A 1 201 ? -9.127 -5.194 -28.125 1.00 86.88 201 TYR A N 1
ATOM 1687 C CA . TYR A 1 201 ? -10.128 -6.175 -28.548 1.00 86.88 201 TYR A CA 1
ATOM 1688 C C . TYR A 1 201 ? -9.621 -7.152 -29.619 1.00 86.88 201 TYR A C 1
ATOM 1690 O O . TYR A 1 201 ? -10.384 -8.019 -30.030 1.00 86.88 201 TYR A O 1
ATOM 1698 N N . TRP A 1 202 ? -8.377 -7.017 -30.090 1.00 85.62 202 TRP A N 1
ATOM 1699 C CA . TRP A 1 202 ? -7.788 -7.975 -31.022 1.00 85.62 202 TRP A CA 1
ATOM 1700 C C . TRP A 1 202 ? -7.351 -9.241 -30.301 1.00 85.62 202 TRP A C 1
ATOM 1702 O O . TRP A 1 202 ? -6.668 -9.196 -29.276 1.00 85.62 202 TRP A O 1
ATOM 1712 N N . THR A 1 203 ? -7.730 -10.374 -30.877 1.00 86.25 203 THR A N 1
ATOM 1713 C CA . THR A 1 203 ? -7.247 -11.690 -30.473 1.00 86.25 203 THR A CA 1
ATOM 1714 C C . THR A 1 203 ? -5.989 -12.067 -31.257 1.00 86.25 203 THR A C 1
ATOM 1716 O O . THR A 1 203 ? -5.642 -11.440 -32.260 1.00 86.25 203 THR A O 1
ATOM 1719 N N . GLU A 1 204 ? -5.283 -13.107 -30.810 1.00 83.62 204 GLU A N 1
ATOM 1720 C CA . GLU A 1 204 ? -4.104 -13.626 -31.518 1.00 83.62 204 GLU A CA 1
ATOM 1721 C C . GLU A 1 204 ? -4.428 -14.009 -32.974 1.00 83.62 204 GLU A C 1
ATOM 1723 O O . GLU A 1 204 ? -3.643 -13.741 -33.886 1.00 83.62 204 GLU A O 1
ATOM 1728 N N . GLU A 1 205 ? -5.618 -14.565 -33.205 1.00 84.12 205 GLU A N 1
ATOM 1729 C CA . GLU A 1 205 ? -6.073 -14.977 -34.533 1.00 84.12 205 GLU A CA 1
ATOM 1730 C C . GLU A 1 205 ? -6.337 -13.773 -35.453 1.00 84.12 205 GLU A C 1
ATOM 1732 O O . GLU A 1 205 ? -6.029 -13.822 -36.648 1.00 84.12 205 GLU A O 1
ATOM 1737 N N . ASP A 1 206 ? -6.821 -12.656 -34.896 1.00 82.94 206 ASP A N 1
ATOM 1738 C CA . ASP A 1 206 ? -7.003 -11.399 -35.635 1.00 82.94 206 ASP A CA 1
ATOM 1739 C C . ASP A 1 206 ? -5.654 -10.813 -36.067 1.00 82.94 206 ASP A C 1
ATOM 1741 O O . ASP A 1 206 ? -5.495 -10.368 -37.206 1.00 82.94 206 ASP A O 1
ATOM 1745 N N . ILE A 1 207 ? -4.655 -10.857 -35.178 1.00 81.44 207 ILE A N 1
ATOM 1746 C CA . ILE A 1 207 ? -3.290 -10.405 -35.476 1.00 81.44 207 ILE A CA 1
ATOM 1747 C C . ILE A 1 207 ? -2.699 -11.264 -36.597 1.00 81.44 207 ILE A C 1
ATOM 1749 O O . ILE A 1 207 ? -2.220 -10.726 -37.595 1.00 81.44 207 ILE A O 1
ATOM 1753 N N . ARG A 1 208 ? -2.787 -12.596 -36.482 1.00 82.81 208 ARG A N 1
ATOM 1754 C CA . ARG A 1 208 ? -2.265 -13.537 -37.485 1.00 82.81 208 ARG A CA 1
ATOM 1755 C C . ARG A 1 208 ? -2.914 -13.330 -38.854 1.00 82.81 208 ARG A C 1
ATOM 1757 O O . ARG A 1 208 ? -2.214 -13.273 -39.862 1.00 82.81 208 ARG A O 1
ATOM 1764 N N . THR A 1 209 ? -4.234 -13.151 -38.883 1.00 86.94 209 THR A N 1
ATOM 1765 C CA . THR A 1 209 ? -4.995 -12.913 -40.118 1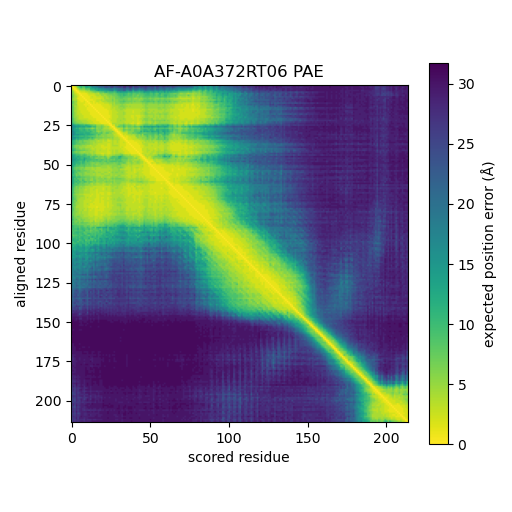.00 86.94 209 THR A CA 1
ATOM 1766 C C . THR A 1 209 ? -4.618 -11.588 -40.780 1.00 86.94 209 THR A C 1
ATOM 1768 O O . THR A 1 209 ? -4.574 -11.503 -42.006 1.00 86.94 209 THR A O 1
ATOM 1771 N N . ASN A 1 210 ? -4.338 -10.547 -39.995 1.00 79.50 210 ASN A N 1
ATOM 1772 C CA . ASN A 1 210 ? -3.926 -9.251 -40.531 1.00 79.50 210 ASN A CA 1
ATOM 1773 C C . ASN A 1 210 ? -2.469 -9.244 -41.002 1.00 79.50 210 ASN A C 1
ATOM 1775 O O . ASN A 1 210 ? -2.180 -8.632 -42.026 1.00 79.50 210 ASN A O 1
ATOM 1779 N N . LEU A 1 211 ? -1.572 -9.961 -40.320 1.00 79.56 211 LEU A N 1
ATOM 1780 C CA . LEU A 1 211 ? -0.184 -10.120 -40.762 1.00 79.56 211 LEU A CA 1
ATOM 1781 C C . LEU A 1 211 ? -0.072 -10.937 -42.047 1.00 79.56 211 LEU A C 1
ATOM 1783 O O . LEU A 1 211 ? 0.742 -10.608 -42.897 1.00 79.56 211 LEU A O 1
ATOM 1787 N N . ALA A 1 212 ? -0.919 -11.951 -42.227 1.00 76.88 212 ALA A N 1
ATOM 1788 C CA . ALA A 1 212 ? -0.943 -12.755 -43.449 1.00 76.88 212 ALA A CA 1
ATOM 1789 C C . ALA A 1 212 ? -1.384 -11.975 -44.707 1.00 76.88 212 ALA A C 1
ATOM 1791 O O . ALA A 1 212 ? -1.266 -12.494 -45.815 1.00 76.88 212 ALA A O 1
ATOM 1792 N N . LYS A 1 213 ? -1.925 -10.757 -44.551 1.00 74.38 213 LYS A N 1
ATOM 1793 C CA . LYS A 1 213 ? -2.332 -9.879 -45.663 1.00 74.38 213 LYS A CA 1
ATOM 1794 C C . LYS A 1 213 ? -1.236 -8.904 -46.114 1.00 74.38 213 LYS A C 1
ATOM 1796 O O . LYS A 1 213 ? -1.451 -8.218 -47.112 1.00 74.38 213 LYS A O 1
ATOM 1801 N N . ILE A 1 214 ? -0.139 -8.792 -45.364 1.00 62.66 214 ILE A N 1
ATOM 1802 C CA . ILE A 1 214 ? 1.004 -7.903 -45.640 1.00 62.66 214 ILE A CA 1
ATOM 1803 C C . ILE A 1 214 ? 2.063 -8.685 -46.413 1.00 62.66 214 ILE A C 1
ATOM 1805 O O . ILE A 1 214 ? 2.609 -8.108 -47.379 1.00 62.66 214 ILE A O 1
#

Radius of gyration: 44.09 Å; Cα contacts (8 Å, |Δi|>4): 35; chains: 1; bounding box: 94×32×125 Å

Sequence (214 aa):
MNILSPKEFINTFYKDIFQLLSKKFSRIGTKKPRNFREEVLRVYRQTDRSIKVFEDIAHSTCLPLEEILLLLESSVEVAHKIYMDNSKLQGRKEEILQKRLNEEYTWSREMSHTLSKQAGAIKNKERIIVNQNCTINQIRKEKEKNRNTTENTPKKPKKDSRFQKKKRSELILEILMLIKDQDDKEKEKSRDIFFYDIPKYWTEEDIRTNLAKI